Protein AF-A0A5J4PD10-F1 (afdb_monomer)

Secondary structure (DSSP, 8-state):
-HHHHHHS-HHHHHHHTT-HHHHHHHHHHHHHHHHHHTPPP-TTSPPEEEE-S---S-TTS----SHHHHHHHHHHHHHHHTT--EEEEEE--SSBS-EEEE-TTS-EEEE-PPP-GGGSS-EE-B-TTSSBPEEEEE-SSSEEEEEEEEEEETTEEEEEEE--STTS-TTTGGGGTBTT-S-HHHHHHHHHIIIIIHHHHHHHTT---SEEEESSGGGTHHHHHHHHHHHHTT--HHHHHHHHH-

Nearest PDB structures (foldseek):
  7tm7-assembly1_B  TM=7.798E-01  e=3.128E-09  Klebsiella pneumoniae subsp. pneumoniae HS11286
  5ikp-assembly1_A  TM=7.572E-01  e=6.097E-09  Homo sapiens
  8rvk-assembly1_B  TM=7.486E-01  e=9.323E-09  Escherichia coli K-12
  2asv-assembly1_B  TM=7.848E-01  e=1.931E-08  Escherichia coli
  7tm7-assembly1_A  TM=7.478E-01  e=1.342E-08  Klebsiella pneumoniae subsp. pneumoniae HS11286

InterPro domains:
  IPR011834 Alpha-glucan phosphorylase [TIGR02094] (48-245)
  IPR024517 Glycogen phosphorylase, domain of unknown function DUF3417 [PF11897] (1-61)
  IPR052182 Glycogen_Maltodextrin_Phosphorylase [PTHR42655] (1-246)

Structure (mmCIF, N/CA/C/O backbone):
data_AF-A0A5J4PD10-F1
#
_entry.id   AF-A0A5J4PD10-F1
#
loop_
_atom_site.group_PDB
_atom_site.id
_atom_site.type_symbol
_atom_site.label_atom_id
_atom_site.label_alt_id
_atom_site.label_comp_id
_atom_site.label_asym_id
_atom_site.label_entity_id
_atom_site.label_seq_id
_atom_site.pdbx_PDB_ins_code
_atom_site.Cartn_x
_atom_site.Cartn_y
_atom_site.Cartn_z
_atom_site.occupancy
_atom_site.B_iso_or_equiv
_atom_site.auth_seq_id
_atom_site.auth_comp_id
_atom_site.auth_asym_id
_atom_site.auth_atom_id
_atom_site.pdbx_PDB_model_num
ATOM 1 N N . PRO A 1 1 ? -10.510 0.809 17.953 1.00 77.19 1 PRO A N 1
ATOM 2 C CA . PRO A 1 1 ? -11.195 -0.468 18.301 1.00 77.19 1 PRO A CA 1
ATOM 3 C C . PRO A 1 1 ? -10.237 -1.595 18.714 1.00 77.19 1 PRO A C 1
ATOM 5 O O . PRO A 1 1 ? -10.406 -2.133 19.797 1.00 77.19 1 PRO A O 1
ATOM 8 N N . VAL A 1 2 ? -9.202 -1.895 17.914 1.00 85.94 2 VAL A N 1
ATOM 9 C CA . VAL A 1 2 ? -8.217 -2.963 18.208 1.00 85.94 2 VAL A CA 1
ATOM 10 C C . VAL A 1 2 ? -7.590 -2.810 19.599 1.00 85.94 2 VAL A C 1
ATOM 12 O O . VAL A 1 2 ? -7.664 -3.713 20.426 1.00 85.94 2 VAL A O 1
ATOM 15 N N . VAL A 1 3 ? -7.039 -1.629 19.896 1.00 87.31 3 VAL A N 1
ATOM 16 C CA . VAL A 1 3 ? -6.421 -1.339 21.202 1.00 87.31 3 VAL A CA 1
ATOM 17 C C . VAL A 1 3 ? -7.434 -1.395 22.349 1.00 87.31 3 VAL A C 1
ATOM 19 O O . VAL A 1 3 ? -7.080 -1.830 23.438 1.00 87.31 3 VAL A O 1
ATOM 22 N N . LEU A 1 4 ? -8.683 -0.976 22.116 1.00 88.31 4 LEU A N 1
ATOM 23 C CA . LEU A 1 4 ? -9.738 -1.048 23.129 1.00 88.31 4 LEU A CA 1
ATOM 24 C C . LEU A 1 4 ? -10.008 -2.508 23.506 1.00 88.31 4 LEU A C 1
ATOM 26 O O . LEU A 1 4 ? -9.920 -2.845 24.679 1.00 88.31 4 LEU A O 1
ATOM 30 N N . LEU A 1 5 ? -10.240 -3.375 22.515 1.00 86.75 5 LEU A N 1
ATOM 31 C CA . LEU A 1 5 ? -10.496 -4.801 22.740 1.00 86.75 5 LEU A CA 1
ATOM 32 C C . LEU A 1 5 ? -9.321 -5.497 23.434 1.00 86.75 5 LEU A C 1
ATOM 34 O O . LEU A 1 5 ? -9.535 -6.294 24.336 1.00 86.75 5 LEU A O 1
ATOM 38 N N . LYS A 1 6 ? -8.080 -5.142 23.081 1.00 87.06 6 LYS A N 1
ATOM 39 C CA . LYS A 1 6 ? -6.873 -5.668 23.742 1.00 87.06 6 LYS A CA 1
ATOM 40 C C . LYS A 1 6 ? -6.722 -5.251 25.208 1.00 87.06 6 LYS A C 1
ATOM 42 O O . LYS A 1 6 ? -5.982 -5.900 25.938 1.00 87.06 6 LYS A O 1
ATOM 47 N N . ARG A 1 7 ? -7.345 -4.144 25.621 1.00 91.19 7 ARG A N 1
ATOM 48 C CA . ARG A 1 7 ? -7.274 -3.626 26.999 1.00 91.19 7 ARG A CA 1
ATOM 49 C C . ARG A 1 7 ? -8.385 -4.162 27.897 1.00 91.19 7 ARG A C 1
ATOM 51 O O . ARG A 1 7 ? -8.263 -4.040 29.110 1.00 91.19 7 ARG A O 1
ATOM 58 N N . MET A 1 8 ? -9.456 -4.700 27.320 1.00 92.62 8 MET A N 1
ATOM 59 C CA . MET A 1 8 ? -10.578 -5.243 28.081 1.00 92.62 8 MET A CA 1
ATOM 60 C C . MET A 1 8 ? -10.205 -6.592 28.683 1.00 92.62 8 MET A C 1
ATOM 62 O O . MET A 1 8 ? -9.526 -7.397 28.041 1.00 92.62 8 MET A O 1
ATOM 66 N N . SER A 1 9 ? -10.653 -6.845 29.912 1.00 94.06 9 SER A N 1
ATOM 67 C CA . SER A 1 9 ? -10.431 -8.152 30.524 1.00 94.06 9 SER A CA 1
ATOM 68 C C . SER A 1 9 ? -11.315 -9.212 29.863 1.00 94.06 9 SER A C 1
ATOM 70 O O . SER A 1 9 ? -12.383 -8.918 29.318 1.00 94.06 9 SER A O 1
ATOM 72 N N . TYR A 1 10 ? -10.887 -10.472 29.940 1.00 92.56 10 TYR A N 1
ATOM 73 C CA . TYR A 1 10 ? -11.693 -11.598 29.471 1.00 92.56 10 TYR A CA 1
ATOM 74 C C . TYR A 1 10 ? -13.069 -11.638 30.163 1.00 92.56 10 TYR A C 1
ATOM 76 O O . TYR A 1 10 ? -14.091 -11.811 29.506 1.00 92.56 10 TYR A O 1
ATOM 84 N N . GLU A 1 11 ? -13.109 -11.367 31.469 1.00 94.94 11 GLU A N 1
ATOM 85 C CA . GLU A 1 11 ? -14.342 -11.301 32.267 1.00 94.94 11 GLU A CA 1
ATOM 86 C C . GLU A 1 11 ? -15.295 -10.198 31.782 1.00 94.94 11 GLU A C 1
ATOM 88 O O . GLU A 1 11 ? -16.511 -10.393 31.709 1.00 94.94 11 GLU A O 1
ATOM 93 N N . GLU A 1 12 ? -14.759 -9.028 31.418 1.00 92.75 12 GLU A N 1
ATOM 94 C CA . GLU A 1 12 ? -15.558 -7.943 30.851 1.00 92.75 12 GLU A CA 1
ATOM 95 C C . GLU A 1 12 ? -16.126 -8.319 29.486 1.00 92.75 12 GLU A C 1
ATOM 97 O O . GLU A 1 12 ? -17.305 -8.057 29.234 1.00 92.75 12 GLU A O 1
ATOM 102 N N . LEU A 1 13 ? -15.322 -8.951 28.626 1.00 92.25 13 LEU A N 1
ATOM 103 C CA . LEU A 1 13 ? -15.769 -9.436 27.321 1.00 92.25 13 LEU A CA 1
ATOM 104 C C . LEU A 1 13 ? -16.877 -10.485 27.471 1.00 92.25 13 LEU A C 1
ATOM 106 O O . LEU A 1 13 ? -17.913 -10.355 26.822 1.00 92.25 13 LEU A O 1
ATOM 110 N N . GLU A 1 14 ? -16.727 -11.455 28.377 1.00 93.56 14 GLU A N 1
ATOM 111 C CA . GLU A 1 14 ? -17.773 -12.447 28.662 1.00 93.56 14 GLU A CA 1
ATOM 112 C C . GLU A 1 14 ? -19.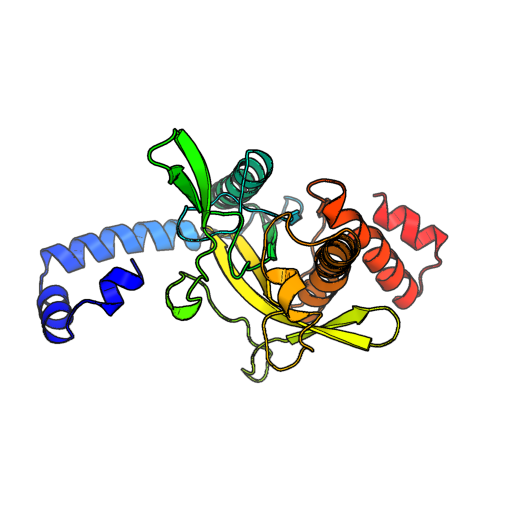058 -11.806 29.192 1.00 93.56 14 GLU A C 1
ATOM 114 O O . GLU A 1 14 ? -20.163 -12.206 28.817 1.00 93.56 14 GLU A O 1
ATOM 119 N N . ARG A 1 15 ? -18.937 -10.798 30.062 1.00 94.06 15 ARG A N 1
ATOM 120 C CA . ARG A 1 15 ? -20.099 -10.073 30.585 1.00 94.06 15 ARG A CA 1
ATOM 121 C C . ARG A 1 15 ? -20.840 -9.338 29.471 1.00 94.06 15 ARG A C 1
ATOM 123 O O . ARG A 1 15 ? -22.069 -9.357 29.448 1.00 94.06 15 ARG A O 1
ATOM 130 N N . LEU A 1 16 ? -20.121 -8.680 28.562 1.00 92.06 16 LEU A N 1
ATOM 131 C CA . LEU A 1 16 ? -20.728 -7.959 27.438 1.00 92.06 16 LEU A CA 1
ATOM 132 C C . LEU A 1 16 ? -21.320 -8.919 26.401 1.00 92.06 16 LEU A C 1
ATOM 134 O O . LEU A 1 16 ? -22.385 -8.631 25.864 1.00 92.06 16 LEU A O 1
ATOM 138 N N . ALA A 1 17 ? -20.698 -10.080 26.188 1.00 91.56 17 ALA A N 1
ATOM 139 C CA . ALA A 1 17 ? -21.192 -11.127 25.293 1.00 91.56 17 ALA A CA 1
ATOM 140 C C . ALA A 1 17 ? -22.511 -11.774 25.759 1.00 91.56 17 ALA A C 1
ATOM 142 O O . ALA A 1 17 ? -23.141 -12.480 24.981 1.00 91.56 17 ALA A O 1
ATOM 143 N N . LYS A 1 18 ? -22.940 -11.539 27.007 1.00 94.62 18 LYS A N 1
ATOM 144 C CA . LYS A 1 18 ? -24.229 -12.000 27.560 1.00 94.62 18 LYS A CA 1
ATOM 145 C C . LYS A 1 18 ? -25.311 -10.916 27.569 1.00 94.62 18 LYS A C 1
ATOM 147 O O . LYS A 1 18 ? -26.450 -11.192 27.933 1.00 94.62 18 LYS A O 1
ATOM 152 N N . ARG A 1 19 ? -24.969 -9.673 27.222 1.00 96.12 19 ARG A N 1
ATOM 153 C CA . ARG A 1 19 ? -25.911 -8.552 27.229 1.00 96.12 19 ARG A CA 1
ATOM 154 C C . ARG A 1 19 ? -26.682 -8.488 25.919 1.00 96.12 19 ARG A C 1
ATOM 156 O O . ARG A 1 19 ? -26.130 -8.083 24.899 1.00 96.12 19 ARG A O 1
ATOM 163 N N . GLU A 1 20 ? -27.969 -8.818 25.971 1.00 95.12 20 GLU A N 1
ATOM 164 C CA . GLU A 1 20 ? -28.859 -8.810 24.802 1.00 95.12 20 GLU A CA 1
ATOM 165 C C . GLU A 1 20 ? -28.860 -7.463 24.066 1.00 95.12 20 GLU A C 1
ATOM 167 O O . GLU A 1 20 ? -28.782 -7.436 22.842 1.00 95.12 20 GLU A O 1
ATOM 172 N N . ASP A 1 21 ? -28.842 -6.342 24.794 1.00 95.81 21 ASP A N 1
ATOM 173 C CA . ASP A 1 21 ? -28.845 -5.000 24.203 1.00 95.81 21 ASP A CA 1
ATOM 174 C C . ASP A 1 21 ? -27.577 -4.690 23.387 1.00 95.81 21 ASP A C 1
ATOM 176 O O . ASP A 1 21 ? -27.624 -3.950 22.402 1.00 95.81 21 ASP A O 1
ATOM 180 N N . ILE A 1 22 ? -26.436 -5.260 23.785 1.00 93.38 22 ILE A N 1
ATOM 181 C CA . ILE A 1 22 ? -25.165 -5.117 23.068 1.00 93.38 22 ILE A CA 1
ATOM 182 C C . ILE A 1 22 ? -25.141 -6.037 21.857 1.00 93.38 22 ILE A C 1
ATOM 184 O O . ILE A 1 22 ? -24.777 -5.591 20.770 1.00 93.38 22 ILE A O 1
ATOM 188 N N . ILE A 1 23 ? -25.543 -7.297 22.034 1.00 94.06 23 ILE A N 1
ATOM 189 C CA . ILE A 1 23 ? -25.594 -8.287 20.952 1.00 94.06 23 ILE A CA 1
ATOM 190 C C . ILE A 1 23 ? -26.533 -7.804 19.846 1.00 94.06 23 ILE A C 1
ATOM 192 O O . ILE A 1 23 ? -26.180 -7.875 18.673 1.00 94.06 23 ILE A O 1
ATOM 196 N N . GLN A 1 24 ? -27.691 -7.249 20.205 1.00 96.00 24 GLN A N 1
ATOM 197 C CA . GLN A 1 24 ? -28.629 -6.698 19.234 1.00 96.00 24 GLN A CA 1
ATOM 198 C C . GLN A 1 24 ? -27.996 -5.560 18.423 1.00 96.00 24 GLN A C 1
ATOM 200 O O . GLN A 1 24 ? -28.005 -5.610 17.196 1.00 96.00 24 GLN A O 1
ATOM 205 N N . LYS A 1 25 ? -27.378 -4.572 19.085 1.00 95.25 25 LYS A N 1
ATOM 206 C CA . LYS A 1 25 ? -26.688 -3.466 18.395 1.00 95.25 25 LYS A CA 1
ATOM 207 C C . LYS A 1 25 ? -25.542 -3.956 17.515 1.00 95.25 25 LYS A C 1
ATOM 209 O O . LYS A 1 25 ? -25.350 -3.435 16.420 1.00 95.25 25 LYS A O 1
ATOM 214 N N . LEU A 1 26 ? -24.781 -4.944 17.986 1.00 93.56 26 LEU A N 1
ATOM 215 C CA . LEU A 1 26 ? -23.711 -5.561 17.211 1.00 93.56 26 LEU A CA 1
ATOM 216 C C . LEU A 1 26 ? -24.274 -6.201 15.941 1.00 93.56 26 LEU A C 1
ATOM 218 O O . LEU A 1 26 ? -23.784 -5.903 14.857 1.00 93.56 26 LEU A O 1
ATOM 222 N N . ASN A 1 27 ? -25.326 -7.010 16.066 1.00 95.44 27 ASN A N 1
ATOM 223 C CA . ASN A 1 27 ? -25.965 -7.681 14.937 1.00 95.44 27 ASN A CA 1
ATOM 224 C C . ASN A 1 27 ? -26.558 -6.683 13.936 1.00 95.44 27 ASN A C 1
ATOM 226 O O . ASN A 1 27 ? -26.411 -6.878 12.735 1.00 95.44 27 ASN A O 1
ATOM 230 N N . GLU A 1 28 ? -27.177 -5.593 14.397 1.00 96.31 28 GLU A N 1
ATOM 231 C CA . GLU A 1 28 ? -27.703 -4.537 13.519 1.00 96.31 28 GLU A CA 1
ATOM 232 C C . GLU A 1 28 ? -26.595 -3.862 12.696 1.00 96.31 28 GLU A C 1
ATOM 234 O O . GLU A 1 28 ? -26.761 -3.624 11.498 1.00 96.31 28 GLU A O 1
ATOM 239 N N . VAL A 1 29 ? -25.453 -3.560 13.323 1.00 95.50 29 VAL A N 1
ATOM 240 C CA . VAL A 1 29 ? -24.288 -2.974 12.639 1.00 95.50 29 VAL A CA 1
ATOM 241 C C . VAL A 1 29 ? -23.657 -3.985 11.684 1.00 95.50 29 VAL A C 1
ATOM 243 O O . VAL A 1 29 ? -23.340 -3.633 10.549 1.00 95.50 29 VAL A O 1
ATOM 246 N N . TYR A 1 30 ? -23.500 -5.232 12.125 1.00 95.06 30 TYR A N 1
ATOM 247 C CA . TYR A 1 30 ? -22.867 -6.291 11.346 1.00 95.06 30 TYR A CA 1
ATOM 248 C C . TYR A 1 30 ? -23.709 -6.684 10.131 1.00 95.06 30 TYR A C 1
ATOM 250 O O . TYR A 1 30 ? -23.169 -6.820 9.046 1.00 95.06 30 TYR A O 1
ATOM 258 N N . THR A 1 31 ? -25.037 -6.735 10.268 1.00 96.88 31 THR A N 1
ATOM 259 C CA . THR A 1 31 ? -25.949 -6.998 9.141 1.00 96.88 31 THR A CA 1
ATOM 260 C C . THR A 1 31 ? -25.802 -5.927 8.060 1.00 96.88 31 THR A C 1
ATOM 262 O O . THR A 1 31 ? -25.610 -6.257 6.896 1.00 96.88 31 THR A O 1
ATOM 265 N N . LYS A 1 32 ? -25.797 -4.638 8.436 1.00 95.44 32 LYS A N 1
ATOM 266 C CA . LYS A 1 32 ? -25.573 -3.537 7.479 1.00 95.44 32 LYS A CA 1
ATOM 267 C C . LYS A 1 32 ? -24.193 -3.611 6.828 1.00 95.44 32 LYS A C 1
ATOM 269 O O . LYS A 1 32 ? -24.046 -3.291 5.651 1.00 95.44 32 LYS A O 1
ATOM 274 N N . PHE A 1 33 ? -23.179 -3.999 7.600 1.00 94.06 33 PHE A N 1
ATOM 275 C CA . PHE A 1 33 ? -21.827 -4.189 7.093 1.00 94.06 33 PHE A CA 1
ATOM 276 C C . PHE A 1 33 ? -21.760 -5.349 6.093 1.00 94.06 33 PHE A C 1
ATOM 278 O O . PHE A 1 33 ? -21.204 -5.169 5.017 1.00 94.06 33 PHE A O 1
ATOM 285 N N . ASP A 1 34 ? -22.370 -6.494 6.388 1.00 94.69 34 ASP A N 1
ATOM 286 C CA . ASP A 1 34 ? -22.404 -7.655 5.495 1.00 94.69 34 ASP A CA 1
ATOM 287 C C . ASP A 1 34 ? -23.208 -7.374 4.220 1.00 94.69 34 ASP A C 1
ATOM 289 O O . ASP A 1 34 ? -22.770 -7.703 3.115 1.00 94.69 34 ASP A O 1
ATOM 293 N N . GLU A 1 35 ? -24.358 -6.705 4.339 1.00 94.50 35 GLU A N 1
ATOM 294 C CA . GLU A 1 35 ? -25.144 -6.230 3.194 1.00 94.50 35 GLU A CA 1
ATOM 295 C C . GLU A 1 35 ? -24.311 -5.309 2.298 1.00 94.50 35 GLU A C 1
ATOM 297 O O . GLU A 1 35 ? -24.307 -5.462 1.078 1.00 94.50 35 GLU A O 1
ATOM 302 N N . TYR A 1 36 ? -23.540 -4.398 2.895 1.00 93.44 36 TYR A N 1
ATOM 303 C CA . TYR A 1 36 ? -22.596 -3.570 2.160 1.00 93.44 36 TYR A CA 1
ATOM 304 C C . TYR A 1 36 ? -21.485 -4.418 1.518 1.00 93.44 36 TYR A C 1
ATOM 306 O O . TYR A 1 36 ? -21.268 -4.337 0.311 1.00 93.44 36 TYR A O 1
ATOM 314 N N . MET A 1 37 ? -20.787 -5.261 2.270 1.00 93.69 37 MET A N 1
ATOM 315 C CA . MET A 1 37 ? -19.608 -5.994 1.793 1.00 93.69 37 MET A CA 1
ATOM 316 C C . MET A 1 37 ? -19.924 -7.087 0.763 1.00 93.69 37 MET A C 1
ATOM 318 O O . MET A 1 37 ? -19.061 -7.429 -0.041 1.00 93.69 37 MET A O 1
ATOM 322 N N . SER A 1 38 ? -21.142 -7.631 0.768 1.00 92.38 38 SER A N 1
ATOM 323 C CA . SER A 1 38 ? -21.553 -8.738 -0.109 1.00 92.38 38 SER A CA 1
ATOM 324 C C . SER A 1 38 ? -21.863 -8.324 -1.552 1.00 92.38 38 SER A C 1
ATOM 326 O O . SER A 1 38 ? -21.979 -9.185 -2.432 1.00 92.38 38 SER A O 1
ATOM 328 N N . VAL A 1 39 ? -21.973 -7.022 -1.827 1.00 90.94 39 VAL A N 1
ATOM 329 C CA . VAL A 1 39 ? -22.182 -6.514 -3.187 1.00 90.94 39 VAL A CA 1
ATOM 330 C C . VAL A 1 39 ? -20.926 -6.765 -4.024 1.00 90.94 39 VAL A C 1
ATOM 332 O O . VAL A 1 39 ? -19.833 -6.327 -3.677 1.00 90.94 39 VAL A O 1
ATOM 335 N N . LYS A 1 40 ? -21.081 -7.483 -5.143 1.00 87.75 40 LYS A N 1
ATOM 336 C CA . LYS A 1 40 ? -19.977 -7.781 -6.067 1.00 87.75 40 LYS A CA 1
ATOM 337 C C . LYS A 1 40 ? -19.662 -6.578 -6.957 1.00 87.75 40 LYS A C 1
ATOM 339 O O . LYS A 1 40 ? -20.626 -5.982 -7.442 1.00 87.75 40 LYS A O 1
ATOM 344 N N . PRO A 1 41 ? -18.382 -6.289 -7.259 1.00 87.38 41 PRO A N 1
ATOM 345 C CA . PRO A 1 41 ? -17.995 -5.191 -8.143 1.00 87.38 41 PRO A CA 1
ATOM 346 C C . PRO A 1 41 ? -18.683 -5.229 -9.510 1.00 87.38 41 PRO A C 1
ATOM 348 O O . PRO A 1 41 ? -18.959 -6.303 -10.055 1.00 87.38 41 PRO A O 1
ATOM 351 N N . ASP A 1 42 ? -18.931 -4.051 -10.083 1.00 85.94 42 ASP A N 1
ATOM 352 C CA . ASP A 1 42 ? -19.465 -3.938 -11.443 1.00 85.94 42 ASP A CA 1
ATOM 353 C C . ASP A 1 42 ? -18.400 -4.330 -12.477 1.00 85.94 42 ASP A C 1
ATOM 355 O O . ASP A 1 42 ? -17.535 -3.534 -12.837 1.00 85.94 42 ASP A O 1
ATOM 359 N N . VAL A 1 43 ? -18.501 -5.558 -12.992 1.00 86.88 43 VAL A N 1
ATOM 360 C CA . VAL A 1 43 ? -17.580 -6.133 -13.991 1.00 86.88 43 VAL A CA 1
ATOM 361 C C . VAL A 1 43 ? -17.553 -5.387 -15.330 1.00 86.88 43 VAL A C 1
ATOM 363 O O . VAL A 1 43 ? -16.713 -5.686 -16.173 1.00 86.88 43 VAL A O 1
ATOM 366 N N . LYS A 1 44 ? -18.483 -4.452 -15.572 1.00 89.12 44 LYS A N 1
ATOM 367 C CA . LYS A 1 44 ? -18.475 -3.613 -16.781 1.00 89.12 44 LYS A CA 1
ATOM 368 C C . LYS A 1 44 ? -17.548 -2.408 -16.652 1.00 89.12 44 LYS A C 1
ATOM 370 O O . LYS A 1 44 ? -17.220 -1.795 -17.667 1.00 89.12 44 LYS A O 1
ATOM 375 N N . ARG A 1 45 ? -17.176 -2.028 -15.427 1.00 92.00 45 ARG A N 1
ATOM 376 C CA . ARG A 1 45 ? -16.237 -0.936 -15.166 1.00 92.00 45 ARG A CA 1
ATOM 377 C C . ARG A 1 45 ? -14.815 -1.477 -15.201 1.00 92.00 45 ARG A C 1
ATOM 379 O O . ARG A 1 45 ? -14.565 -2.594 -14.761 1.00 92.00 45 ARG A O 1
ATOM 386 N N . ALA A 1 46 ? -13.894 -0.661 -15.701 1.00 93.50 46 ALA A N 1
ATOM 387 C CA . ALA A 1 46 ? -12.478 -0.991 -15.669 1.00 93.50 46 ALA A CA 1
ATOM 388 C C . ALA A 1 46 ? -12.001 -1.143 -14.218 1.00 93.50 46 ALA A C 1
ATOM 390 O O . ALA A 1 46 ? -12.317 -0.318 -13.354 1.00 93.50 46 ALA A O 1
ATOM 391 N N . SER A 1 47 ? -11.231 -2.194 -13.972 1.00 96.25 47 SER A N 1
ATOM 392 C CA . SER A 1 47 ? -10.575 -2.447 -12.698 1.00 96.25 47 SER A CA 1
ATOM 393 C C . SER A 1 47 ? -9.283 -1.628 -12.581 1.00 96.25 47 SER A C 1
ATOM 395 O O . SER A 1 47 ? -8.576 -1.410 -13.569 1.00 96.25 47 SER A O 1
ATOM 397 N N . VAL A 1 48 ? -8.957 -1.153 -11.376 1.00 97.31 48 VAL A N 1
ATOM 398 C CA . VAL A 1 48 ? -7.867 -0.185 -11.154 1.00 97.31 48 VAL A CA 1
ATOM 399 C C . VAL A 1 48 ? -6.896 -0.661 -10.074 1.00 97.31 48 VAL A C 1
ATOM 401 O O . VAL A 1 48 ? -7.306 -1.061 -8.987 1.00 97.31 48 VAL A O 1
ATOM 404 N N . ALA A 1 49 ? -5.594 -0.564 -10.337 1.00 98.06 49 ALA A N 1
ATOM 405 C CA . ALA A 1 49 ? -4.563 -0.560 -9.304 1.00 98.06 49 ALA A CA 1
ATOM 406 C C . ALA A 1 49 ? -4.091 0.882 -9.086 1.00 98.06 49 ALA A C 1
ATOM 408 O O . ALA A 1 49 ? -3.500 1.484 -9.982 1.00 98.06 49 ALA A O 1
ATOM 409 N N . TYR A 1 50 ? -4.376 1.446 -7.915 1.00 98.19 50 TYR A N 1
ATOM 410 C CA . TYR A 1 50 ? -4.004 2.810 -7.545 1.00 98.19 50 TYR A CA 1
ATOM 411 C C . TYR A 1 50 ? -2.713 2.782 -6.732 1.00 98.19 50 TYR A C 1
ATOM 413 O O . TYR A 1 50 ? -2.675 2.168 -5.670 1.00 98.19 50 TYR A O 1
ATOM 421 N N . PHE A 1 51 ? -1.656 3.432 -7.212 1.00 98.44 51 PHE A N 1
ATOM 422 C CA . PHE A 1 51 ? -0.362 3.471 -6.533 1.00 98.44 51 PHE A CA 1
ATOM 423 C C . PHE A 1 51 ? -0.104 4.860 -5.978 1.00 98.44 51 PHE A C 1
ATOM 425 O O . PHE A 1 51 ? -0.170 5.844 -6.710 1.00 98.44 51 PHE A O 1
ATOM 432 N N . SER A 1 52 ? 0.233 4.936 -4.694 1.00 97.75 52 SER A N 1
ATOM 433 C CA . SER A 1 52 ? 0.518 6.195 -4.012 1.00 97.75 52 SER A CA 1
ATOM 434 C C . SER A 1 52 ? 1.528 5.989 -2.894 1.00 97.75 52 SER A C 1
ATOM 436 O O . SER A 1 52 ? 1.543 4.955 -2.228 1.00 97.75 52 SER A O 1
ATOM 438 N N . MET A 1 53 ? 2.337 7.020 -2.658 1.00 96.19 53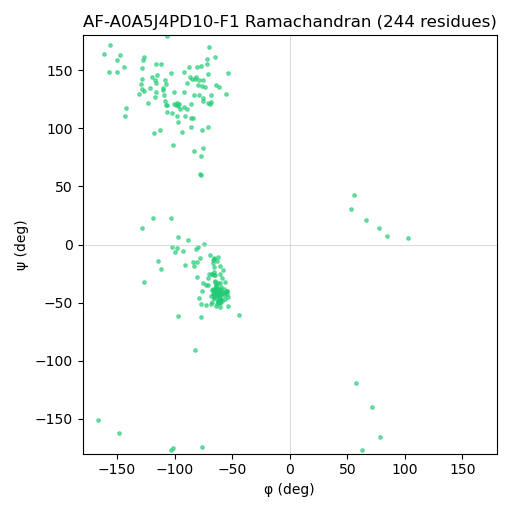 MET A N 1
ATOM 439 C CA . MET A 1 53 ? 3.196 7.109 -1.477 1.00 96.19 53 MET A CA 1
ATOM 440 C C . MET A 1 53 ? 2.377 7.268 -0.189 1.00 96.19 53 MET A C 1
ATOM 442 O O . MET A 1 53 ? 2.844 6.895 0.878 1.00 96.19 53 MET A O 1
ATOM 446 N N . GLU A 1 54 ? 1.159 7.811 -0.270 1.00 96.00 54 GLU A N 1
ATOM 447 C CA . GLU A 1 54 ? 0.348 8.120 0.907 1.00 96.00 54 GLU A CA 1
ATOM 448 C C . GLU A 1 54 ? -1.159 7.906 0.724 1.00 96.00 54 GLU A C 1
ATOM 450 O O . GLU A 1 54 ? -1.686 8.037 -0.382 1.00 96.00 54 GLU A O 1
ATOM 455 N N . TYR A 1 55 ? -1.843 7.620 1.842 1.00 97.56 55 TYR A N 1
ATOM 456 C CA . TYR A 1 55 ? -3.290 7.394 1.937 1.00 97.56 55 TYR A CA 1
ATOM 457 C C . TYR A 1 55 ? -3.888 7.957 3.241 1.00 97.56 55 TYR A C 1
ATOM 459 O O . TYR A 1 55 ? -3.693 7.436 4.339 1.00 97.56 55 TYR A O 1
ATOM 467 N N . GLY A 1 56 ? -4.684 9.015 3.127 1.00 96.06 56 GLY A N 1
ATOM 468 C CA . GLY A 1 56 ? -5.369 9.690 4.227 1.00 96.06 56 GLY A CA 1
ATOM 469 C C . GLY A 1 56 ? -6.671 8.992 4.607 1.00 96.06 56 GLY A C 1
ATOM 470 O O . GLY A 1 56 ? -7.759 9.407 4.210 1.00 96.06 56 GLY A O 1
ATOM 471 N N . LEU A 1 57 ? -6.568 7.911 5.382 1.00 94.38 57 LEU A N 1
ATOM 472 C CA . LEU A 1 57 ? -7.727 7.116 5.808 1.00 94.38 57 LEU A CA 1
ATOM 473 C C . LEU A 1 57 ? -8.215 7.508 7.204 1.00 94.38 57 LEU A C 1
ATOM 475 O O . LEU A 1 57 ? -9.355 7.930 7.391 1.00 94.38 57 LEU A O 1
ATOM 479 N N . ASN A 1 58 ? -7.342 7.335 8.191 1.00 90.88 58 ASN A N 1
ATOM 480 C CA . ASN A 1 58 ? -7.584 7.615 9.597 1.00 90.88 58 ASN A CA 1
ATOM 481 C C . ASN A 1 58 ? -6.232 7.849 10.282 1.00 90.88 58 ASN A C 1
ATOM 483 O O . ASN A 1 58 ? -5.244 7.219 9.910 1.00 90.88 58 ASN A O 1
ATOM 487 N N . SER A 1 59 ? -6.194 8.693 11.312 1.00 85.94 59 SER A N 1
ATOM 488 C CA . SER A 1 59 ? -4.968 9.039 12.044 1.00 85.94 59 SER A CA 1
ATOM 489 C C . SER A 1 59 ? -4.264 7.856 12.721 1.00 85.94 59 SER A C 1
ATOM 491 O O . SER A 1 59 ? -3.084 7.962 13.048 1.00 85.94 59 SER A O 1
ATOM 493 N N . ILE A 1 60 ? -4.952 6.726 12.924 1.00 88.56 60 ILE A N 1
ATOM 494 C CA . ILE A 1 60 ? -4.350 5.493 13.457 1.00 88.56 60 ILE A CA 1
ATOM 495 C C . ILE A 1 60 ? -3.292 4.925 12.502 1.00 88.56 60 ILE A C 1
ATOM 497 O O . ILE A 1 60 ? -2.315 4.347 12.967 1.00 88.56 60 ILE A O 1
ATOM 501 N N . LEU A 1 61 ? -3.480 5.078 11.188 1.00 92.12 61 LEU A N 1
ATOM 502 C CA . LEU A 1 61 ? -2.510 4.662 10.180 1.00 92.12 61 LEU A CA 1
ATOM 503 C C . LEU A 1 61 ? -1.676 5.878 9.779 1.00 92.12 61 LEU A C 1
ATOM 505 O O . LEU A 1 61 ? -2.146 6.741 9.035 1.00 92.12 61 LEU A O 1
ATOM 509 N N . LYS A 1 62 ? -0.424 5.944 10.245 1.00 93.81 62 LYS A N 1
ATOM 510 C CA . LYS A 1 62 ? 0.498 7.045 9.912 1.00 93.81 62 LYS A CA 1
ATOM 511 C C . LYS A 1 62 ? 1.072 6.893 8.496 1.00 93.81 62 LYS A C 1
ATOM 513 O O . LYS A 1 62 ? 2.279 6.764 8.321 1.00 93.81 62 LYS A O 1
ATOM 518 N N . ILE A 1 63 ? 0.204 6.870 7.489 1.00 94.50 63 ILE A N 1
ATOM 519 C CA . ILE A 1 63 ? 0.563 6.660 6.079 1.00 94.50 63 ILE A CA 1
ATOM 520 C C . ILE A 1 63 ? 0.198 7.852 5.186 1.00 94.50 63 ILE A C 1
ATOM 522 O O . ILE A 1 63 ? 0.034 7.688 3.984 1.00 94.50 63 ILE A O 1
ATOM 526 N N . TYR A 1 64 ? 0.053 9.050 5.756 1.00 93.81 64 TYR A N 1
ATOM 527 C CA . TYR A 1 64 ? -0.169 10.287 5.005 1.00 93.81 64 TYR A CA 1
ATOM 528 C C . TYR A 1 64 ? 0.407 11.508 5.722 1.00 93.81 64 TYR A C 1
ATOM 530 O O . TYR A 1 64 ? 0.621 11.474 6.937 1.00 93.81 64 TYR A O 1
ATOM 538 N N . SER A 1 65 ? 0.652 12.580 4.968 1.00 90.31 65 SER A N 1
ATOM 539 C CA . SER A 1 65 ? 1.106 13.875 5.486 1.00 90.31 65 SER A CA 1
ATOM 540 C C . SER A 1 65 ? 0.224 15.043 5.043 1.00 90.31 65 SER A C 1
ATOM 542 O O . SER A 1 65 ? 0.071 15.998 5.804 1.00 90.31 65 SER A O 1
ATOM 544 N N . GLY A 1 66 ? -0.366 14.984 3.844 1.00 89.25 66 GLY A N 1
ATOM 545 C CA . GLY A 1 66 ? -1.036 16.141 3.247 1.00 89.25 66 GLY A CA 1
ATOM 546 C C . GLY A 1 66 ? -2.234 15.816 2.359 1.00 89.25 66 GLY A C 1
ATOM 547 O O . GLY A 1 66 ? -2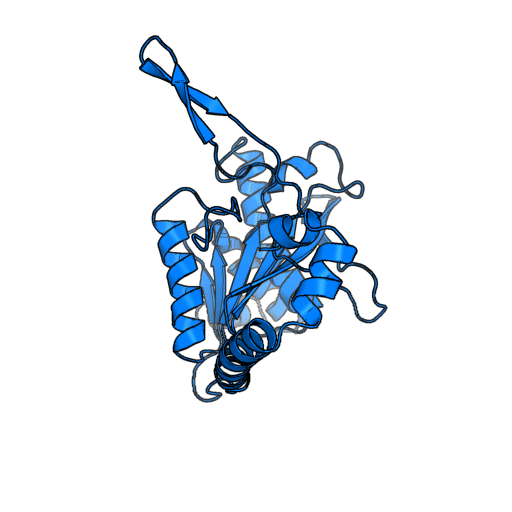.831 14.742 2.430 1.00 89.25 66 GLY A O 1
ATOM 548 N N . GLY A 1 67 ? -2.607 16.797 1.530 1.00 89.75 67 GLY A N 1
ATOM 549 C CA . GLY A 1 67 ? -3.814 16.747 0.699 1.00 89.75 67 GLY A CA 1
ATOM 550 C C . GLY A 1 67 ? -3.794 15.659 -0.376 1.00 89.75 67 GLY A C 1
ATOM 551 O O . GLY A 1 67 ? -4.842 15.091 -0.665 1.00 89.75 67 GLY A O 1
ATOM 552 N N . LEU A 1 68 ? -2.620 15.320 -0.920 1.00 88.81 68 LEU A N 1
ATOM 553 C CA . LEU A 1 68 ? -2.476 14.243 -1.904 1.00 88.81 68 LEU A CA 1
ATOM 554 C C . LEU A 1 68 ? -2.830 12.882 -1.281 1.00 88.81 68 LEU A C 1
ATOM 556 O O . LEU A 1 68 ? -3.595 12.112 -1.861 1.00 88.81 68 LEU A O 1
ATOM 560 N N . GLY A 1 69 ? -2.358 12.624 -0.061 1.00 91.56 69 GLY A N 1
ATOM 561 C CA . GLY A 1 69 ? -2.757 11.459 0.720 1.00 91.56 69 GLY A CA 1
ATOM 562 C C . GLY A 1 69 ? -4.254 11.442 1.012 1.00 91.56 69 GLY A C 1
ATOM 563 O O . GLY A 1 69 ? -4.891 10.413 0.799 1.00 91.56 69 GLY A O 1
ATOM 564 N N . VAL A 1 70 ? -4.837 12.561 1.457 1.00 95.50 70 VAL A N 1
ATOM 565 C CA . VAL A 1 70 ? -6.293 12.660 1.699 1.00 95.50 70 VAL A CA 1
ATOM 566 C C . VAL A 1 70 ? -7.083 12.309 0.439 1.00 95.50 70 VAL A C 1
ATOM 568 O O . VAL A 1 70 ? -7.966 11.460 0.508 1.00 95.50 70 VAL A O 1
ATOM 571 N N . LEU A 1 71 ? -6.699 12.858 -0.716 1.00 95.38 71 LEU A N 1
ATOM 572 C CA . LEU A 1 71 ? -7.334 12.554 -1.997 1.00 95.38 71 LEU A CA 1
ATOM 573 C C . LEU A 1 71 ? -7.239 11.063 -2.351 1.00 95.38 71 LEU A C 1
ATOM 575 O O . LEU A 1 71 ? -8.249 10.453 -2.694 1.00 95.38 71 LEU A O 1
ATOM 579 N N . ALA A 1 72 ? -6.057 10.453 -2.218 1.00 96.75 72 ALA A N 1
ATOM 580 C CA . ALA A 1 72 ? -5.890 9.018 -2.445 1.00 96.75 72 ALA A CA 1
ATOM 581 C C . ALA A 1 72 ? -6.776 8.192 -1.493 1.00 96.75 72 ALA A C 1
ATOM 583 O O . ALA A 1 72 ? -7.437 7.246 -1.911 1.00 96.75 72 ALA A O 1
ATOM 584 N N . GLY A 1 73 ? -6.844 8.571 -0.215 1.00 96.94 73 GLY A N 1
ATOM 585 C CA . GLY A 1 73 ? -7.720 7.929 0.765 1.00 96.94 73 GLY A CA 1
ATOM 586 C C . GLY A 1 73 ? -9.205 8.052 0.414 1.00 96.94 73 GLY A C 1
ATOM 587 O O . GLY A 1 73 ? -9.951 7.086 0.570 1.00 96.94 73 GLY A O 1
ATOM 588 N N . ASP A 1 74 ? -9.631 9.208 -0.086 1.00 96.69 74 ASP A N 1
ATOM 589 C CA . ASP A 1 74 ? -11.015 9.448 -0.489 1.00 96.69 74 ASP A CA 1
ATOM 590 C C . ASP A 1 74 ? -11.374 8.708 -1.781 1.00 96.69 74 ASP A C 1
ATOM 592 O O . ASP A 1 74 ? -12.465 8.149 -1.854 1.00 96.69 74 ASP A O 1
ATOM 596 N N . TYR A 1 75 ? -10.448 8.564 -2.739 1.00 96.38 75 TYR A N 1
ATOM 597 C CA . TYR A 1 75 ? -10.657 7.682 -3.893 1.00 96.38 75 TYR A CA 1
ATOM 598 C C . TYR A 1 75 ? -10.900 6.232 -3.480 1.00 96.38 75 TYR A C 1
ATOM 600 O O . TYR A 1 75 ? -11.768 5.578 -4.050 1.00 96.38 75 TYR A O 1
ATOM 608 N N . LEU A 1 76 ? -10.171 5.723 -2.484 1.00 97.69 76 LEU A N 1
ATOM 609 C CA . LEU A 1 76 ? -10.375 4.364 -1.975 1.00 97.69 76 LEU A CA 1
ATOM 610 C C . LEU A 1 76 ? -11.754 4.212 -1.311 1.00 97.69 76 LEU A C 1
ATOM 612 O O . LEU A 1 76 ? -12.436 3.215 -1.545 1.00 97.69 76 LEU A O 1
ATOM 616 N N . LYS A 1 77 ? -12.184 5.195 -0.511 1.00 96.69 77 LYS A N 1
ATOM 617 C CA . LYS A 1 77 ? -13.515 5.188 0.124 1.00 96.69 77 LYS A CA 1
ATOM 618 C C . LYS A 1 77 ? -14.631 5.283 -0.916 1.00 96.69 77 LYS A C 1
ATOM 620 O O . LYS A 1 77 ? -15.559 4.484 -0.882 1.00 96.69 77 LYS A O 1
ATOM 625 N N . GLU A 1 78 ? -14.507 6.194 -1.875 1.00 96.19 78 GLU A N 1
ATOM 626 C CA . GLU A 1 78 ? -15.500 6.369 -2.934 1.00 96.19 78 GLU A CA 1
ATOM 627 C C . GLU A 1 78 ? -15.559 5.145 -3.851 1.00 96.19 78 GLU A C 1
ATOM 629 O O . GLU A 1 78 ? -16.641 4.658 -4.154 1.00 96.19 78 GLU A O 1
ATOM 634 N N . ALA A 1 79 ? -14.415 4.575 -4.244 1.00 95.31 79 ALA A N 1
ATOM 635 C CA . ALA A 1 79 ? -14.384 3.331 -5.014 1.00 95.31 79 ALA A CA 1
ATOM 636 C C . ALA A 1 79 ? -15.062 2.183 -4.257 1.00 95.31 79 ALA A C 1
ATOM 638 O O . ALA A 1 79 ? -15.764 1.374 -4.869 1.00 95.31 79 ALA A O 1
ATOM 639 N N . SER A 1 80 ? -14.899 2.148 -2.931 1.00 95.38 80 SER A N 1
ATOM 640 C CA . SER A 1 80 ? -15.612 1.213 -2.071 1.00 95.38 80 SER A CA 1
ATOM 641 C C . SER A 1 80 ? -17.119 1.416 -2.166 1.00 95.38 80 SER A C 1
ATOM 643 O O . SER A 1 80 ? -17.825 0.463 -2.488 1.00 95.38 80 SER A O 1
ATOM 645 N N . ASP A 1 81 ? -17.616 2.632 -1.946 1.00 94.50 81 ASP A N 1
ATOM 646 C CA . ASP A 1 81 ? -19.051 2.942 -1.926 1.00 94.50 81 ASP A CA 1
ATOM 647 C C . ASP A 1 81 ? -19.706 2.754 -3.300 1.00 94.50 81 ASP A C 1
ATOM 649 O O . ASP A 1 81 ? -20.748 2.099 -3.410 1.00 94.50 81 ASP A O 1
ATOM 653 N N . SER A 1 82 ? -19.025 3.203 -4.354 1.00 92.50 82 SER A N 1
ATOM 654 C CA . SER A 1 82 ? -19.399 3.037 -5.761 1.00 92.50 82 SER A CA 1
ATOM 655 C C . SER A 1 82 ? -19.171 1.624 -6.314 1.00 92.50 82 SER A C 1
ATOM 657 O O . SER A 1 82 ? -19.463 1.384 -7.490 1.00 92.50 82 SER A O 1
ATOM 659 N N . ASN A 1 83 ? -18.680 0.684 -5.494 1.00 91.06 83 ASN A N 1
ATOM 660 C CA . ASN A 1 83 ? -18.521 -0.730 -5.842 1.00 91.06 83 ASN A CA 1
ATOM 661 C C . ASN A 1 83 ? -17.661 -0.952 -7.110 1.00 91.06 83 ASN A C 1
ATOM 663 O O . ASN A 1 83 ? -17.989 -1.744 -8.001 1.00 91.06 83 ASN A O 1
ATOM 667 N N . VAL A 1 84 ? -16.565 -0.196 -7.199 1.00 93.44 84 VAL A N 1
ATOM 668 C CA . VAL A 1 84 ? -15.557 -0.288 -8.262 1.00 93.44 84 VAL A CA 1
ATOM 669 C C . VAL A 1 84 ? -14.490 -1.297 -7.853 1.00 93.44 84 VAL A C 1
ATOM 671 O O . VAL A 1 84 ? -14.053 -1.312 -6.704 1.00 93.44 84 VAL A O 1
ATOM 674 N N . ASP A 1 85 ? -14.036 -2.124 -8.796 1.00 95.50 85 ASP A N 1
ATOM 675 C CA . ASP A 1 85 ? -12.931 -3.049 -8.548 1.00 95.50 85 ASP A CA 1
ATOM 676 C C . ASP A 1 85 ? -11.581 -2.310 -8.523 1.00 95.50 85 ASP A C 1
ATOM 678 O O . ASP A 1 85 ? -10.855 -2.252 -9.518 1.00 95.50 85 ASP A O 1
ATOM 682 N N . LEU A 1 86 ? -11.248 -1.731 -7.372 1.00 97.00 86 LEU A N 1
ATOM 683 C CA . LEU A 1 86 ? -9.995 -1.022 -7.133 1.00 97.00 86 LEU A CA 1
ATOM 684 C C . LEU A 1 86 ? -9.156 -1.753 -6.078 1.00 97.00 86 LEU A C 1
ATOM 686 O O . LEU A 1 86 ? -9.687 -2.328 -5.132 1.00 97.00 86 LEU A O 1
ATOM 690 N N . CYS A 1 87 ? -7.832 -1.714 -6.212 1.00 98.19 87 CYS A N 1
ATOM 691 C CA . CYS A 1 87 ? -6.913 -1.997 -5.111 1.00 98.19 87 CYS A CA 1
ATOM 692 C C . CYS A 1 87 ? -5.885 -0.874 -4.966 1.00 98.19 87 CYS A C 1
ATOM 694 O O . CYS A 1 87 ? -5.411 -0.330 -5.964 1.00 98.19 87 CYS A O 1
ATOM 696 N N . GLY A 1 88 ? -5.532 -0.541 -3.728 1.00 98.44 88 GLY A N 1
ATOM 697 C CA . GLY A 1 88 ? -4.468 0.411 -3.425 1.00 98.44 88 GLY A CA 1
ATOM 698 C C . GLY A 1 88 ? -3.120 -0.287 -3.245 1.00 98.44 88 GLY A C 1
ATOM 699 O O . GLY A 1 88 ? -3.065 -1.408 -2.740 1.00 98.44 88 GLY A O 1
ATOM 700 N N . VAL A 1 89 ? -2.037 0.394 -3.610 1.00 98.75 89 VAL A N 1
ATOM 701 C CA . VAL A 1 89 ? -0.648 -0.014 -3.360 1.00 98.75 89 VAL A CA 1
ATOM 702 C C . VAL A 1 89 ? 0.121 1.164 -2.760 1.00 98.75 89 VAL A C 1
ATOM 704 O O . VAL A 1 89 ? 0.071 2.277 -3.293 1.00 98.75 89 VAL A O 1
ATOM 707 N N . GLY A 1 90 ? 0.817 0.936 -1.648 1.00 98.25 90 GLY A N 1
ATOM 708 C CA . GLY A 1 90 ? 1.623 1.948 -0.965 1.00 98.25 90 GLY A CA 1
ATOM 709 C C . GLY A 1 90 ? 2.562 1.360 0.080 1.00 98.25 90 GLY A C 1
ATOM 710 O O . GLY A 1 90 ? 2.984 0.209 -0.030 1.00 98.25 90 GLY A O 1
ATOM 711 N N . PHE A 1 91 ? 2.869 2.147 1.112 1.00 98.06 91 PHE A N 1
ATOM 712 C CA . PHE A 1 91 ? 3.821 1.777 2.159 1.00 98.06 91 PHE A CA 1
ATOM 713 C C . PHE A 1 91 ? 3.221 1.731 3.551 1.00 98.06 91 PHE A C 1
ATOM 715 O O . PHE A 1 91 ? 2.401 2.569 3.932 1.00 98.06 91 PHE A O 1
ATOM 722 N N . LEU A 1 92 ? 3.698 0.770 4.340 1.00 97.62 92 LEU A N 1
ATOM 723 C CA . LEU A 1 92 ? 3.479 0.758 5.775 1.00 97.62 92 LEU A CA 1
ATOM 724 C C . LEU A 1 92 ? 4.673 1.438 6.439 1.00 97.62 92 LEU A C 1
ATOM 726 O O . LEU A 1 92 ? 5.714 0.826 6.655 1.00 97.62 92 LEU A O 1
ATOM 730 N N . TYR A 1 93 ? 4.522 2.722 6.756 1.00 97.00 93 TYR A N 1
ATOM 731 C CA . TYR A 1 93 ? 5.621 3.474 7.345 1.00 97.00 93 TYR A CA 1
ATOM 732 C C . TYR A 1 93 ? 5.835 3.150 8.823 1.00 97.00 93 TYR A C 1
ATOM 734 O O . TYR A 1 93 ? 4.882 3.149 9.603 1.00 97.00 93 TYR A O 1
ATOM 742 N N . ARG A 1 94 ? 7.084 2.975 9.263 1.00 95.50 94 ARG A N 1
ATOM 743 C CA . ARG A 1 94 ? 7.384 2.749 10.687 1.00 95.50 94 ARG A CA 1
ATOM 744 C C . ARG A 1 94 ? 7.042 3.959 11.556 1.00 95.50 94 ARG A C 1
ATOM 746 O O . ARG A 1 94 ? 6.450 3.785 12.617 1.00 95.50 94 ARG A O 1
ATOM 753 N N . TYR A 1 95 ? 7.374 5.170 11.111 1.00 94.31 95 TYR A N 1
ATOM 754 C CA . TYR A 1 95 ? 7.214 6.415 11.879 1.00 94.31 95 TYR A CA 1
ATOM 755 C C . TYR A 1 95 ? 6.189 7.382 11.266 1.00 94.31 95 TYR A C 1
ATOM 757 O O . TYR A 1 95 ? 5.736 8.307 11.943 1.00 94.31 95 TYR A O 1
ATOM 765 N N . GLY A 1 96 ? 5.788 7.150 10.013 1.00 92.75 96 GLY A N 1
ATOM 766 C CA . GLY A 1 96 ? 4.919 8.049 9.254 1.00 92.75 96 GLY A CA 1
ATOM 767 C C . GLY A 1 96 ? 5.629 9.335 8.850 1.00 92.75 96 GLY A C 1
ATOM 768 O O . GLY A 1 96 ? 6.787 9.283 8.443 1.00 92.75 96 GLY A O 1
ATOM 769 N N . TYR A 1 97 ? 4.932 10.472 8.935 1.00 89.44 97 TYR A N 1
ATOM 770 C CA . TYR A 1 97 ? 5.527 11.786 8.677 1.00 89.44 97 TYR A CA 1
ATOM 771 C C . TYR A 1 97 ? 6.261 12.300 9.923 1.00 89.44 97 TYR A C 1
ATOM 773 O O . TYR A 1 97 ? 7.414 11.953 10.136 1.00 89.44 97 TYR A O 1
ATOM 781 N N . PHE A 1 98 ? 5.594 13.050 10.798 1.00 89.19 98 PHE A N 1
ATOM 782 C CA . PHE A 1 98 ? 6.047 13.334 12.161 1.00 89.19 98 PHE A CA 1
ATOM 783 C C . PHE A 1 98 ? 4.862 13.810 13.004 1.00 89.19 98 PHE A C 1
ATOM 785 O O . PHE A 1 98 ? 3.821 14.201 12.476 1.00 89.19 98 PHE A O 1
ATOM 792 N N . THR A 1 99 ? 5.015 13.790 14.326 1.00 87.19 99 THR A N 1
ATOM 793 C CA . THR A 1 99 ? 4.091 14.462 15.248 1.00 87.19 99 THR A CA 1
ATOM 794 C C . THR A 1 99 ? 4.657 15.829 15.595 1.00 87.19 99 THR A C 1
ATOM 796 O O . THR A 1 99 ? 5.778 15.924 16.096 1.00 87.19 99 THR A O 1
ATOM 799 N N . GLN A 1 100 ? 3.900 16.883 15.293 1.00 90.50 100 GLN A N 1
ATOM 800 C CA . GLN A 1 100 ? 4.291 18.258 15.579 1.00 90.50 100 GLN A CA 1
ATOM 801 C C . GLN A 1 100 ? 3.946 18.614 17.027 1.00 90.50 100 GLN A C 1
ATOM 803 O O . GLN A 1 100 ? 2.799 18.464 17.451 1.00 90.50 100 GLN A O 1
ATOM 808 N N . THR A 1 101 ? 4.919 19.137 17.765 1.00 92.12 101 THR A N 1
ATOM 809 C CA . THR A 1 101 ? 4.700 19.816 19.047 1.00 92.12 101 THR A CA 1
ATOM 810 C C . THR A 1 101 ? 5.347 21.200 19.020 1.00 92.12 101 THR A C 1
ATOM 812 O O . THR A 1 101 ? 6.174 21.495 18.154 1.00 92.12 101 THR A O 1
ATOM 815 N N . LEU A 1 102 ? 4.934 22.081 19.933 1.00 94.50 102 LEU A N 1
ATOM 816 C CA . LEU A 1 102 ? 5.513 23.415 20.089 1.00 94.50 102 LEU A CA 1
ATOM 817 C C . LEU A 1 102 ? 6.296 23.481 21.401 1.00 94.50 102 LEU A C 1
ATOM 819 O O . LEU A 1 102 ? 5.794 23.047 22.440 1.00 94.50 102 LEU A O 1
ATOM 823 N N . SER A 1 103 ? 7.517 24.014 21.350 1.00 93.12 103 SER A N 1
ATOM 824 C CA . SER A 1 103 ? 8.304 24.310 22.548 1.00 93.12 103 SER A CA 1
ATOM 825 C C . SER A 1 103 ? 7.703 25.489 23.325 1.00 93.12 103 SER A C 1
ATOM 827 O O . SER A 1 103 ? 6.830 26.203 22.822 1.00 93.12 103 SER A O 1
ATOM 829 N N . MET A 1 104 ? 8.193 25.729 24.545 1.00 93.19 104 MET A N 1
ATOM 830 C CA . MET A 1 104 ? 7.779 26.885 25.357 1.00 93.19 104 MET A CA 1
ATOM 831 C C . MET A 1 104 ? 8.090 28.224 24.666 1.00 93.19 104 MET A C 1
ATOM 833 O O . MET A 1 104 ? 7.410 29.220 24.889 1.00 93.19 104 MET A O 1
ATOM 837 N N . GLU A 1 105 ? 9.086 28.232 23.783 1.00 95.31 105 GLU A N 1
ATOM 838 C CA . GLU A 1 105 ? 9.525 29.368 22.972 1.00 95.31 105 GLU A CA 1
ATOM 839 C C . GLU A 1 105 ? 8.775 29.465 21.629 1.00 95.31 105 GLU A C 1
ATOM 841 O O . GLU A 1 105 ? 9.102 30.311 20.798 1.00 95.31 105 GLU A O 1
ATOM 846 N N . GLY A 1 106 ? 7.786 28.596 21.388 1.00 92.88 106 GLY A N 1
ATOM 847 C CA . GLY A 1 106 ? 6.991 28.572 20.159 1.00 92.88 106 GLY A CA 1
ATOM 848 C C . GLY A 1 106 ? 7.695 27.938 18.957 1.00 92.88 106 GLY A C 1
ATOM 849 O O . GLY A 1 106 ? 7.230 28.100 17.829 1.00 92.88 106 GLY A O 1
ATOM 850 N N . GLN A 1 107 ? 8.802 27.218 19.163 1.00 94.38 107 GLN A N 1
ATOM 851 C CA . GLN A 1 107 ? 9.485 26.519 18.075 1.00 94.38 107 GLN A CA 1
ATOM 852 C C . GLN A 1 107 ? 8.832 25.173 17.774 1.00 94.38 107 GLN A C 1
ATOM 854 O O . GLN A 1 107 ? 8.413 24.453 18.679 1.00 94.38 107 GLN A O 1
ATOM 859 N N . GLN A 1 108 ? 8.781 24.812 16.491 1.00 94.50 108 GLN A N 1
ATOM 860 C CA . GLN A 1 108 ? 8.334 23.490 16.073 1.00 94.50 108 GLN A CA 1
ATOM 861 C C . GLN A 1 108 ? 9.345 22.422 16.498 1.00 94.50 108 GLN A C 1
ATOM 863 O O . GLN A 1 108 ? 10.523 22.490 16.150 1.00 94.50 108 GLN A O 1
ATOM 868 N N . VAL A 1 109 ? 8.845 21.385 17.161 1.00 92.62 109 VAL A N 1
ATOM 869 C CA . VAL A 1 109 ? 9.586 20.172 17.499 1.00 92.62 109 VAL A CA 1
ATOM 870 C C . VAL A 1 109 ? 8.921 18.994 16.788 1.00 92.62 109 VAL A C 1
ATOM 872 O O . VAL A 1 109 ? 7.708 18.802 16.872 1.00 92.62 109 VAL A O 1
ATOM 875 N N . ALA A 1 110 ? 9.714 18.223 16.045 1.00 91.50 110 ALA A N 1
ATOM 876 C CA . ALA A 1 110 ? 9.248 17.033 15.341 1.00 91.50 110 ALA A CA 1
ATOM 877 C C . ALA A 1 110 ? 9.562 15.780 16.166 1.00 91.50 110 ALA A C 1
ATOM 879 O O . ALA A 1 110 ? 10.723 15.50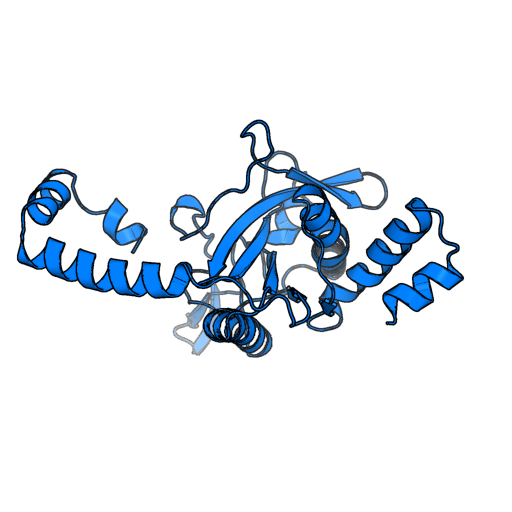9 16.472 1.00 91.50 110 ALA A O 1
ATOM 880 N N . SER A 1 111 ? 8.526 15.013 16.507 1.00 89.81 111 SER A N 1
ATOM 881 C CA . SER A 1 111 ? 8.649 13.715 17.176 1.00 89.81 111 SER A CA 1
ATOM 882 C C . SER A 1 111 ? 8.320 12.571 16.218 1.00 89.81 111 SER A C 1
ATOM 884 O O . SER A 1 111 ? 7.342 12.634 15.467 1.00 89.81 111 SER A O 1
ATOM 886 N N . TYR A 1 112 ? 9.118 11.506 16.276 1.00 90.19 112 TYR A N 1
ATOM 887 C CA . TYR A 1 112 ? 8.968 10.309 15.452 1.00 90.19 112 TYR A CA 1
ATOM 888 C C . TYR A 1 112 ? 8.695 9.108 16.347 1.00 90.19 112 TYR A C 1
ATOM 890 O O . TYR A 1 112 ? 9.605 8.481 16.884 1.00 90.19 112 TYR A O 1
ATOM 898 N N . GLU A 1 113 ? 7.419 8.778 16.506 1.00 90.25 113 GLU A N 1
ATOM 899 C CA . GLU A 1 113 ? 7.007 7.641 17.325 1.00 90.25 113 GLU A CA 1
ATOM 900 C C . GLU A 1 113 ? 6.722 6.421 16.447 1.00 90.25 113 GLU A C 1
ATOM 902 O O . GLU A 1 113 ? 5.816 6.495 15.598 1.00 90.25 113 GLU A O 1
ATOM 907 N N . PRO A 1 114 ? 7.442 5.300 16.652 1.00 93.00 114 PRO A N 1
ATOM 908 C CA . PRO A 1 114 ? 7.235 4.097 15.865 1.00 93.00 114 PRO A CA 1
ATOM 909 C C . PRO A 1 114 ? 5.830 3.537 16.091 1.00 93.00 114 PRO A C 1
ATOM 911 O O . PRO A 1 114 ? 5.342 3.445 17.220 1.00 93.00 114 PRO A O 1
ATOM 914 N N . GLN A 1 115 ? 5.183 3.120 15.010 1.00 91.62 115 GLN A N 1
ATOM 915 C CA . GLN A 1 115 ? 3.913 2.416 15.067 1.00 91.62 115 GLN A CA 1
ATOM 916 C C . GLN A 1 115 ? 4.134 0.980 15.550 1.00 91.62 115 GLN A C 1
ATOM 918 O O . GLN A 1 115 ? 5.017 0.270 15.070 1.00 91.62 115 GLN A O 1
ATOM 923 N N . ASN A 1 116 ? 3.286 0.515 16.468 1.00 91.00 116 ASN A N 1
ATOM 924 C CA . ASN A 1 116 ? 3.185 -0.909 16.765 1.00 91.00 116 ASN A CA 1
ATOM 925 C C . ASN A 1 116 ? 2.197 -1.541 15.781 1.00 91.00 116 ASN A C 1
ATOM 927 O O . ASN A 1 116 ? 0.985 -1.434 15.974 1.00 91.00 116 ASN A O 1
ATOM 931 N N . PHE A 1 117 ? 2.720 -2.209 14.753 1.00 92.50 117 PHE A N 1
ATOM 932 C CA . PHE A 1 117 ? 1.922 -2.847 13.701 1.00 92.50 117 PHE A CA 1
ATOM 933 C C . PHE A 1 117 ? 0.899 -3.848 14.249 1.00 92.50 117 PHE A C 1
ATOM 935 O O . PHE A 1 117 ? -0.217 -3.911 13.746 1.00 92.50 117 PHE A O 1
ATOM 942 N N . GLY A 1 118 ? 1.200 -4.530 15.360 1.00 90.00 118 GLY A N 1
ATOM 943 C CA . GLY A 1 118 ? 0.257 -5.441 16.010 1.00 90.00 118 GLY A CA 1
ATOM 944 C C . GLY A 1 118 ? -0.971 -4.752 16.617 1.00 90.00 118 GLY A C 1
ATOM 945 O O . GLY A 1 118 ? -1.924 -5.428 16.998 1.00 90.00 118 GLY A O 1
ATOM 946 N N . ASN A 1 119 ? -0.973 -3.426 16.752 1.00 91.19 119 ASN A N 1
ATOM 947 C CA . ASN A 1 119 ? -2.110 -2.648 17.251 1.00 91.19 119 ASN A CA 1
ATOM 948 C C . ASN A 1 119 ? -2.896 -1.942 16.138 1.00 91.19 119 ASN A C 1
ATOM 950 O O . ASN A 1 119 ? -3.897 -1.282 16.435 1.00 91.19 119 ASN A O 1
ATOM 954 N N . LEU A 1 120 ? -2.452 -2.068 14.887 1.00 93.81 120 LEU A N 1
ATOM 955 C CA . LEU A 1 120 ? -3.107 -1.476 13.731 1.00 93.81 120 LEU A CA 1
ATOM 956 C C . LEU A 1 120 ? -4.180 -2.429 13.173 1.00 93.81 120 LEU A C 1
ATOM 958 O O . LEU A 1 120 ? -4.073 -3.642 13.349 1.00 93.81 120 LEU A O 1
ATOM 962 N N . PRO A 1 121 ? -5.229 -1.906 12.512 1.00 93.06 121 PRO A N 1
ATOM 963 C CA . PRO A 1 121 ? -6.241 -2.716 11.836 1.00 93.06 121 PRO A CA 1
ATOM 964 C C . PRO A 1 121 ? -5.708 -3.225 10.485 1.00 93.06 121 PRO A C 1
ATOM 966 O O . PRO A 1 121 ? -6.220 -2.853 9.430 1.00 93.06 121 PRO A O 1
ATOM 969 N N . ILE A 1 122 ? -4.629 -4.006 10.528 1.00 95.38 122 ILE A N 1
ATOM 970 C CA . ILE A 1 122 ? -3.935 -4.537 9.353 1.00 95.38 122 ILE A CA 1
ATOM 971 C C . ILE A 1 122 ? -3.754 -6.044 9.476 1.00 95.38 122 ILE A C 1
ATOM 973 O O . ILE A 1 122 ? -3.620 -6.580 10.577 1.00 95.38 122 ILE A O 1
ATOM 977 N N . GLU A 1 123 ? -3.699 -6.712 8.335 1.00 96.38 123 GLU A N 1
ATOM 978 C CA . GLU A 1 123 ? -3.472 -8.148 8.230 1.00 96.38 123 GLU A CA 1
ATOM 979 C C . GLU A 1 123 ? -2.172 -8.401 7.475 1.00 96.38 123 GLU A C 1
ATOM 981 O O . GLU A 1 123 ? -1.843 -7.698 6.518 1.00 96.38 123 GLU A O 1
ATOM 986 N N . ARG A 1 124 ? -1.410 -9.404 7.908 1.00 96.69 124 ARG A N 1
ATOM 987 C CA . ARG A 1 124 ? -0.236 -9.855 7.162 1.00 96.69 124 ARG A CA 1
ATOM 988 C C . ARG A 1 124 ? -0.713 -10.729 6.009 1.00 96.69 124 ARG A C 1
ATOM 990 O O . ARG A 1 124 ? -1.488 -11.656 6.231 1.00 96.69 124 ARG A O 1
ATOM 997 N N . VAL A 1 125 ? -0.257 -10.434 4.798 1.00 97.75 125 VAL A N 1
ATOM 998 C CA . VAL A 1 125 ? -0.591 -11.243 3.626 1.00 97.75 125 VAL A CA 1
ATOM 999 C C . VAL A 1 125 ? 0.299 -12.481 3.614 1.00 97.75 125 VAL A C 1
ATOM 1001 O O . VAL A 1 125 ? 1.491 -12.392 3.912 1.00 97.75 125 VAL A O 1
ATOM 1004 N N . THR A 1 126 ? -0.285 -13.632 3.300 1.00 96.69 126 THR A N 1
ATOM 1005 C CA . THR A 1 126 ? 0.409 -14.920 3.242 1.00 96.69 126 THR A CA 1
ATOM 1006 C C . THR A 1 126 ? 0.395 -15.488 1.829 1.00 96.69 126 THR A C 1
ATOM 1008 O O . THR A 1 126 ? -0.490 -15.168 1.034 1.00 96.69 126 THR A O 1
ATOM 1011 N N . ASP A 1 127 ? 1.369 -16.334 1.521 1.00 92.88 127 ASP A N 1
ATOM 1012 C CA . ASP A 1 127 ? 1.403 -17.133 0.302 1.00 92.88 127 ASP A CA 1
ATOM 1013 C C . ASP A 1 127 ? 0.444 -18.341 0.372 1.00 92.88 127 ASP A C 1
ATOM 1015 O O . ASP A 1 127 ? -0.333 -18.506 1.320 1.00 92.88 127 ASP A O 1
ATOM 1019 N N . SER A 1 128 ? 0.487 -19.195 -0.654 1.00 89.62 128 SER A N 1
ATOM 1020 C CA . SER A 1 128 ? -0.333 -20.409 -0.754 1.00 89.62 128 SER A CA 1
ATOM 1021 C C . SER A 1 128 ? -0.016 -21.478 0.295 1.00 89.62 128 SER A C 1
ATOM 1023 O O . SER A 1 128 ? -0.837 -22.367 0.512 1.00 89.62 128 SER A O 1
ATOM 1025 N N . GLU A 1 129 ? 1.159 -21.419 0.922 1.00 91.50 129 GLU A N 1
ATOM 1026 C CA . GLU A 1 129 ? 1.592 -22.346 1.974 1.00 91.50 129 GLU A CA 1
ATOM 1027 C C . GLU A 1 129 ? 1.254 -21.816 3.378 1.00 91.50 129 GLU A C 1
ATOM 1029 O O . GLU A 1 129 ? 1.416 -22.526 4.370 1.00 91.50 129 GLU A O 1
ATOM 1034 N N . GLY A 1 130 ? 0.737 -20.586 3.470 1.00 92.81 130 GLY A N 1
ATOM 1035 C CA . GLY A 1 130 ? 0.418 -19.915 4.727 1.00 92.81 130 GLY A CA 1
ATOM 1036 C C . GLY A 1 130 ? 1.612 -19.196 5.357 1.00 92.81 130 GLY A C 1
ATOM 1037 O O . GLY A 1 130 ? 1.491 -18.688 6.475 1.00 92.81 130 GLY A O 1
ATOM 1038 N N . HIS A 1 131 ? 2.750 -19.113 4.664 1.00 94.81 131 HIS A N 1
ATOM 1039 C CA . HIS A 1 131 ? 3.890 -18.322 5.114 1.00 94.81 131 HIS A CA 1
ATOM 1040 C C . HIS A 1 131 ? 3.684 -16.843 4.765 1.00 94.81 131 HIS A C 1
ATOM 1042 O O . HIS A 1 131 ? 2.970 -16.522 3.817 1.00 94.81 131 HIS A O 1
ATOM 1048 N N . PRO A 1 132 ? 4.280 -15.902 5.517 1.00 96.06 132 PRO A N 1
ATOM 1049 C CA . PRO A 1 132 ? 4.220 -14.488 5.169 1.00 96.06 132 PRO A CA 1
ATOM 1050 C C . PRO A 1 132 ? 4.723 -14.224 3.750 1.00 96.06 132 PRO A C 1
ATOM 1052 O O . PRO A 1 132 ? 5.834 -14.624 3.407 1.00 96.06 132 PRO A O 1
ATOM 1055 N N . LEU A 1 133 ? 3.935 -13.502 2.954 1.00 97.62 133 LEU A N 1
ATOM 1056 C CA . LEU A 1 133 ? 4.340 -13.120 1.612 1.00 97.62 133 LEU A CA 1
ATOM 1057 C C . LEU A 1 133 ? 5.468 -12.086 1.689 1.00 97.62 133 LEU A C 1
ATOM 1059 O O . LEU A 1 133 ? 5.293 -10.988 2.232 1.00 97.62 133 LEU A O 1
ATOM 1063 N N . VAL A 1 134 ? 6.603 -12.446 1.097 1.00 97.88 134 VAL A N 1
ATOM 1064 C CA . VAL A 1 134 ? 7.765 -11.580 0.907 1.00 97.88 134 VAL A CA 1
ATOM 1065 C C . VAL A 1 134 ? 7.983 -11.390 -0.588 1.00 97.88 134 VAL A C 1
ATOM 1067 O O . VAL A 1 134 ? 7.972 -12.350 -1.355 1.00 97.88 134 VAL A O 1
ATOM 1070 N N . VAL A 1 135 ? 8.154 -10.139 -1.002 1.00 97.94 135 VAL A N 1
ATOM 1071 C CA . VAL A 1 135 ? 8.409 -9.763 -2.392 1.00 97.94 135 VAL A CA 1
ATOM 1072 C C . VAL A 1 135 ? 9.870 -9.365 -2.525 1.00 97.94 135 VAL A C 1
ATOM 1074 O O . VAL A 1 135 ? 10.313 -8.411 -1.886 1.00 97.94 135 VAL A O 1
ATOM 1077 N N . ASP A 1 136 ? 10.595 -10.081 -3.378 1.00 97.88 136 ASP A N 1
ATOM 1078 C CA . ASP A 1 136 ? 11.989 -9.787 -3.694 1.00 97.88 136 ASP A CA 1
ATOM 1079 C C . ASP A 1 136 ? 12.054 -8.719 -4.782 1.00 97.88 136 ASP A C 1
ATOM 1081 O O . ASP A 1 136 ? 11.714 -8.954 -5.945 1.00 97.88 136 ASP A O 1
ATOM 1085 N N . VAL A 1 137 ? 12.478 -7.518 -4.401 1.00 97.94 137 VAL A N 1
ATOM 1086 C CA . VAL A 1 137 ? 12.534 -6.366 -5.300 1.00 97.94 137 VAL A CA 1
ATOM 1087 C C . VAL A 1 137 ? 13.969 -6.181 -5.776 1.00 97.94 137 VAL A C 1
ATOM 1089 O O . VAL A 1 137 ? 14.856 -6.014 -4.937 1.00 97.94 137 VAL A O 1
ATOM 1092 N N . PRO A 1 138 ? 14.234 -6.227 -7.094 1.00 96.19 138 PRO A N 1
ATOM 1093 C CA . PRO A 1 138 ? 15.584 -6.076 -7.610 1.00 96.19 138 PRO A CA 1
ATOM 1094 C C . PRO A 1 138 ? 16.057 -4.629 -7.457 1.00 96.19 138 PRO A C 1
ATOM 1096 O O . PRO A 1 138 ? 15.463 -3.696 -7.999 1.00 96.19 138 PRO A O 1
ATOM 1099 N N . TYR A 1 139 ? 17.163 -4.469 -6.741 1.00 94.25 139 TYR A N 1
ATOM 1100 C CA . TYR A 1 139 ? 18.017 -3.285 -6.768 1.00 94.25 139 TYR A CA 1
ATOM 1101 C C . TYR A 1 139 ? 19.263 -3.623 -7.597 1.00 94.25 139 TYR A C 1
ATOM 1103 O O . TYR A 1 139 ? 19.342 -4.709 -8.166 1.00 94.25 139 TYR A O 1
ATOM 1111 N N . LEU A 1 140 ? 20.229 -2.702 -7.713 1.00 86.50 140 LEU A N 1
ATOM 1112 C CA . LEU A 1 140 ? 21.345 -2.829 -8.667 1.00 86.50 140 LEU A CA 1
ATOM 1113 C C . LEU A 1 140 ? 21.976 -4.234 -8.703 1.00 86.50 140 LEU A C 1
ATOM 1115 O O . LEU A 1 140 ? 21.963 -4.877 -9.746 1.00 86.50 140 LEU A O 1
ATOM 1119 N N . ASN A 1 141 ? 22.512 -4.701 -7.571 1.00 89.81 141 ASN A N 1
ATOM 1120 C CA . ASN A 1 141 ? 23.245 -5.972 -7.477 1.00 89.81 141 ASN A CA 1
ATOM 1121 C C . ASN A 1 141 ? 22.725 -6.880 -6.347 1.00 89.81 141 ASN A C 1
ATOM 1123 O O . ASN A 1 141 ? 23.421 -7.803 -5.927 1.00 89.81 141 ASN A O 1
ATOM 1127 N N . TYR A 1 142 ? 21.550 -6.578 -5.797 1.00 95.44 142 TYR A N 1
ATOM 1128 C CA . TYR A 1 142 ? 20.975 -7.275 -4.649 1.00 95.44 142 TYR A CA 1
ATOM 1129 C C . TYR A 1 142 ? 19.451 -7.123 -4.638 1.00 95.44 142 TYR A C 1
ATOM 1131 O O . TYR A 1 142 ? 18.895 -6.351 -5.420 1.00 95.44 142 TYR A O 1
ATOM 1139 N N . PHE A 1 143 ? 18.781 -7.854 -3.749 1.00 97.25 143 PHE A N 1
ATOM 1140 C CA . PHE A 1 143 ? 17.340 -7.753 -3.550 1.00 97.25 143 PHE A CA 1
ATOM 1141 C C . PHE A 1 143 ? 17.029 -7.073 -2.223 1.00 97.25 143 PHE A C 1
ATOM 1143 O O . PHE A 1 143 ? 17.695 -7.324 -1.221 1.00 97.25 143 PHE A O 1
ATOM 1150 N N . VAL A 1 144 ? 15.996 -6.236 -2.230 1.00 98.06 144 VAL A N 1
ATOM 1151 C CA . VAL A 1 144 ? 15.336 -5.777 -1.007 1.00 98.06 144 VAL A CA 1
ATOM 1152 C C . VAL A 1 144 ? 14.065 -6.592 -0.835 1.00 98.06 144 VAL A C 1
ATOM 1154 O O . VAL A 1 144 ? 13.264 -6.721 -1.761 1.00 98.06 144 VAL A O 1
ATOM 1157 N N . HIS A 1 145 ? 13.880 -7.124 0.363 1.00 98.25 145 HIS A N 1
ATOM 1158 C CA . HIS A 1 145 ? 12.779 -8.004 0.719 1.00 98.25 145 HIS A CA 1
ATOM 1159 C C . HIS A 1 145 ? 11.646 -7.196 1.353 1.00 98.25 145 HIS A C 1
ATOM 1161 O O . HIS A 1 145 ? 11.814 -6.608 2.423 1.00 98.25 145 HIS A O 1
ATOM 1167 N N . ALA A 1 146 ? 10.481 -7.154 0.715 1.00 98.38 146 ALA A N 1
ATOM 1168 C CA . ALA A 1 146 ? 9.333 -6.410 1.219 1.00 98.38 146 ALA A CA 1
ATOM 1169 C C . ALA A 1 146 ? 8.254 -7.355 1.749 1.00 98.38 146 ALA A C 1
ATOM 1171 O O . ALA A 1 146 ? 7.705 -8.164 1.002 1.00 98.38 146 ALA A O 1
ATOM 1172 N N . ASN A 1 147 ? 7.914 -7.229 3.030 1.00 98.06 147 ASN A N 1
ATOM 1173 C CA . ASN A 1 147 ? 6.723 -7.866 3.580 1.00 98.06 147 ASN A CA 1
ATOM 1174 C C . ASN A 1 147 ? 5.477 -7.161 3.043 1.00 98.06 147 ASN A C 1
ATOM 1176 O O . ASN A 1 147 ? 5.475 -5.941 2.855 1.00 98.06 147 ASN A O 1
ATOM 1180 N N . VAL A 1 148 ? 4.406 -7.927 2.852 1.00 98.50 148 VAL A N 1
ATOM 1181 C CA . VAL A 1 148 ? 3.131 -7.396 2.368 1.00 98.50 148 VAL A CA 1
ATOM 1182 C C . VAL A 1 148 ? 2.100 -7.396 3.491 1.00 98.50 148 VAL A C 1
ATOM 1184 O O . VAL A 1 148 ? 1.773 -8.428 4.082 1.00 98.50 148 VAL A O 1
ATOM 1187 N N . TRP A 1 149 ? 1.556 -6.217 3.763 1.00 98.44 149 TRP A N 1
ATOM 1188 C CA . TRP A 1 149 ? 0.444 -6.011 4.680 1.00 98.44 149 TRP A CA 1
ATOM 1189 C C . TRP A 1 149 ? -0.794 -5.574 3.907 1.00 98.44 149 TRP A C 1
ATOM 1191 O O . TRP A 1 149 ? -0.698 -4.999 2.824 1.00 98.44 149 TRP A O 1
ATOM 1201 N N . LYS A 1 150 ? -1.969 -5.824 4.473 1.00 98.19 150 LYS A N 1
ATOM 1202 C CA . LYS A 1 150 ? -3.255 -5.454 3.895 1.00 98.19 150 LYS A CA 1
ATOM 1203 C C . LYS A 1 150 ? -4.075 -4.653 4.899 1.00 98.19 150 LYS A C 1
ATOM 1205 O O . LYS A 1 150 ? -4.248 -5.058 6.046 1.00 98.19 150 LYS A O 1
ATOM 1210 N N . VAL A 1 151 ? -4.616 -3.534 4.432 1.00 97.00 151 VAL A N 1
ATOM 1211 C CA . VAL A 1 151 ? -5.673 -2.760 5.088 1.00 97.00 151 VAL A CA 1
ATOM 1212 C C . VAL A 1 151 ? -6.939 -2.922 4.260 1.00 97.00 151 VAL A C 1
ATOM 1214 O O . VAL A 1 151 ? -6.901 -2.801 3.037 1.00 97.00 151 VAL A O 1
ATOM 1217 N N . GLN A 1 152 ? -8.071 -3.167 4.910 1.00 96.00 152 GLN A N 1
ATOM 1218 C CA . GLN A 1 152 ? -9.360 -3.242 4.232 1.00 96.00 152 GLN A CA 1
ATOM 1219 C C . GLN A 1 152 ? -10.089 -1.893 4.365 1.00 96.00 152 GLN A C 1
ATOM 1221 O O . GLN A 1 152 ? -10.498 -1.505 5.461 1.00 96.00 152 GLN A O 1
ATOM 1226 N N . VAL A 1 153 ? -10.230 -1.159 3.257 1.00 95.88 153 VAL A N 1
ATOM 1227 C CA . VAL A 1 153 ? -10.948 0.126 3.186 1.00 95.88 153 VAL A CA 1
ATOM 1228 C C . VAL A 1 153 ? -12.323 -0.130 2.581 1.00 95.88 153 VAL A C 1
ATOM 1230 O O . VAL A 1 153 ? -12.503 -0.080 1.367 1.00 95.88 153 VAL A O 1
ATOM 1233 N N . GLY A 1 154 ? -13.283 -0.500 3.431 1.00 94.06 154 GLY A N 1
ATOM 1234 C CA . GLY A 1 154 ? -14.562 -1.033 2.959 1.00 94.06 154 GLY A CA 1
ATOM 1235 C C . GLY A 1 154 ? -14.328 -2.266 2.080 1.00 94.06 154 GLY A C 1
ATOM 1236 O O . GLY A 1 154 ? -13.724 -3.232 2.531 1.00 94.06 154 GLY A O 1
ATOM 1237 N N . ARG A 1 155 ? -14.736 -2.239 0.813 1.00 95.00 155 ARG A N 1
ATOM 1238 C CA . ARG A 1 155 ? -14.534 -3.309 -0.179 1.00 95.00 155 ARG A CA 1
ATOM 1239 C C . ARG A 1 155 ? -13.136 -3.293 -0.808 1.00 95.00 155 ARG A C 1
ATOM 1241 O O . ARG A 1 155 ? -12.727 -4.289 -1.399 1.00 95.00 155 ARG A O 1
ATOM 1248 N N . ILE A 1 156 ? -12.387 -2.204 -0.650 1.00 97.06 156 ILE A N 1
ATOM 1249 C CA . ILE A 1 156 ? -11.121 -1.978 -1.349 1.00 97.06 156 ILE A CA 1
ATOM 1250 C C . ILE A 1 156 ? -9.931 -2.489 -0.526 1.00 97.06 156 ILE A C 1
ATOM 1252 O O . ILE A 1 156 ? -9.682 -1.981 0.573 1.00 97.06 156 ILE A O 1
ATOM 1256 N N . PRO A 1 157 ? -9.157 -3.468 -1.030 1.00 97.62 157 PRO A N 1
ATOM 1257 C CA . PRO A 1 157 ? -7.902 -3.856 -0.408 1.00 97.62 157 PRO A CA 1
ATOM 1258 C C . PRO A 1 157 ? -6.815 -2.813 -0.710 1.00 97.62 157 PRO A C 1
ATOM 1260 O O . PRO A 1 157 ? -6.538 -2.500 -1.869 1.00 97.62 157 PRO A O 1
ATOM 1263 N N . LEU A 1 158 ? -6.175 -2.300 0.336 1.00 98.62 158 LEU A N 1
ATOM 1264 C CA . LEU A 1 158 ? -4.964 -1.487 0.254 1.00 98.62 158 LEU A CA 1
ATOM 1265 C C . LEU A 1 158 ? -3.775 -2.331 0.720 1.00 98.62 158 LEU A C 1
ATOM 1267 O O . LEU A 1 158 ? -3.690 -2.699 1.893 1.00 98.62 158 LEU A O 1
ATOM 1271 N N . TYR A 1 159 ? -2.863 -2.627 -0.200 1.00 98.69 159 TYR A N 1
ATOM 1272 C CA . TYR A 1 159 ? -1.636 -3.363 0.070 1.00 98.69 159 TYR A CA 1
ATOM 1273 C C . TYR A 1 159 ? -0.497 -2.406 0.406 1.00 98.69 159 TYR A C 1
ATOM 1275 O O . TYR A 1 159 ? -0.256 -1.426 -0.302 1.00 98.69 159 TYR A O 1
ATOM 1283 N N . LEU A 1 160 ? 0.211 -2.703 1.489 1.00 98.62 160 LEU A N 1
ATOM 1284 C CA . LEU A 1 160 ? 1.278 -1.877 2.027 1.00 98.62 160 LEU A CA 1
ATOM 1285 C C . LEU A 1 160 ? 2.574 -2.687 2.108 1.00 98.62 160 LEU A C 1
ATOM 1287 O O . LEU A 1 160 ? 2.620 -3.725 2.768 1.00 98.62 160 LEU A O 1
ATOM 1291 N N . LEU A 1 161 ? 3.617 -2.200 1.438 1.00 98.62 161 LEU A N 1
ATOM 1292 C CA . LEU A 1 161 ? 4.953 -2.790 1.460 1.00 98.62 161 LEU A CA 1
ATOM 1293 C C . LEU A 1 161 ? 5.742 -2.292 2.675 1.00 98.62 161 LEU A C 1
ATOM 1295 O O . LEU A 1 161 ? 5.636 -1.123 3.059 1.00 98.62 161 LEU A O 1
ATOM 1299 N N . ASP A 1 162 ? 6.535 -3.188 3.254 1.00 98.12 162 ASP A N 1
ATOM 1300 C CA . ASP A 1 162 ? 7.317 -2.957 4.468 1.00 98.12 162 ASP A CA 1
ATOM 1301 C C . ASP A 1 162 ? 8.691 -3.638 4.383 1.00 98.12 162 ASP A C 1
ATOM 1303 O O . ASP A 1 162 ? 8.779 -4.867 4.298 1.00 98.12 162 ASP A O 1
ATOM 1307 N N . THR A 1 163 ? 9.763 -2.845 4.417 1.00 98.00 163 THR A N 1
ATOM 1308 C CA . THR A 1 163 ? 11.148 -3.334 4.369 1.00 98.00 163 THR A CA 1
ATOM 1309 C C . THR A 1 163 ? 11.803 -3.428 5.747 1.00 98.00 163 THR A C 1
ATOM 1311 O O . THR A 1 163 ? 12.932 -3.920 5.834 1.00 98.00 163 THR A O 1
ATOM 1314 N N . ASP A 1 164 ? 11.127 -3.025 6.830 1.00 96.25 164 ASP A N 1
ATOM 1315 C CA . ASP A 1 164 ? 11.663 -3.076 8.196 1.00 96.25 164 ASP A CA 1
ATOM 1316 C C . ASP A 1 164 ? 11.611 -4.512 8.748 1.00 96.25 164 ASP A C 1
ATOM 1318 O O . ASP A 1 164 ? 10.738 -4.903 9.525 1.00 96.25 164 ASP A O 1
ATOM 1322 N N . SER A 1 165 ? 12.540 -5.348 8.278 1.00 94.50 165 SER A N 1
ATOM 1323 C CA . SER A 1 165 ? 12.666 -6.742 8.697 1.00 94.50 165 SER A CA 1
ATOM 1324 C C . SER A 1 165 ? 14.107 -7.234 8.684 1.00 94.50 165 SER A C 1
ATOM 1326 O O . SER A 1 165 ? 14.988 -6.652 8.050 1.00 94.50 165 SER A O 1
ATOM 1328 N N . GLU A 1 166 ? 14.339 -8.354 9.366 1.00 94.69 166 GLU A N 1
ATOM 1329 C CA . GLU A 1 166 ? 15.661 -8.973 9.488 1.00 94.69 166 GLU A CA 1
ATOM 1330 C C . GLU A 1 166 ? 16.226 -9.519 8.173 1.00 94.69 166 GLU A C 1
ATOM 1332 O O . GLU A 1 166 ? 17.431 -9.728 8.080 1.00 94.69 166 GLU A O 1
ATOM 1337 N N . LEU A 1 167 ? 15.383 -9.676 7.148 1.00 94.88 167 LEU A N 1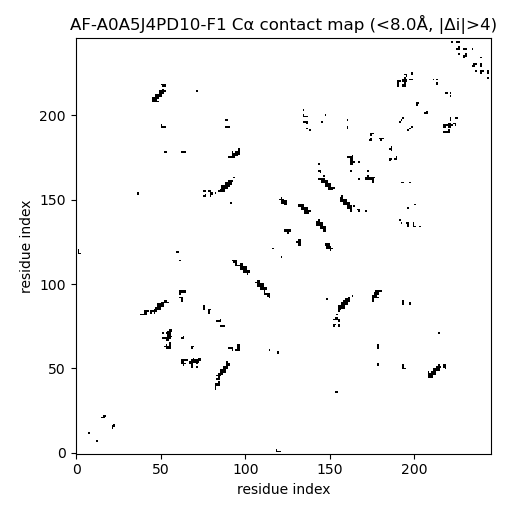
ATOM 1338 C CA . LEU A 1 167 ? 15.806 -10.070 5.803 1.00 94.88 167 LEU A CA 1
ATOM 1339 C C . LEU A 1 167 ? 16.650 -8.987 5.119 1.00 94.88 167 LEU A C 1
ATOM 1341 O O . LEU A 1 167 ? 17.454 -9.295 4.247 1.00 94.88 167 LEU A O 1
ATOM 1345 N N . ASN A 1 168 ? 16.479 -7.726 5.522 1.00 97.00 168 ASN A N 1
ATOM 1346 C CA . ASN A 1 168 ? 17.182 -6.594 4.938 1.00 97.00 168 ASN A CA 1
ATOM 1347 C C . ASN A 1 168 ? 18.318 -6.101 5.833 1.00 97.00 168 ASN A C 1
ATOM 1349 O O . ASN A 1 168 ? 18.223 -6.093 7.070 1.00 97.00 168 ASN A O 1
ATOM 1353 N N . GLY A 1 169 ? 19.367 -5.600 5.177 1.00 93.56 169 GLY A N 1
ATOM 1354 C CA . GLY A 1 169 ? 20.442 -4.863 5.827 1.00 93.56 169 GLY A CA 1
ATOM 1355 C C . GLY A 1 169 ? 19.958 -3.540 6.428 1.00 93.56 169 GLY A C 1
ATOM 1356 O O . GLY A 1 169 ? 18.912 -3.001 6.057 1.00 93.56 169 GLY A O 1
ATOM 1357 N N . GLU A 1 170 ? 20.749 -2.986 7.347 1.00 93.62 170 GLU A N 1
ATOM 1358 C CA . GLU A 1 170 ? 20.418 -1.752 8.079 1.00 93.62 170 GLU A CA 1
ATOM 1359 C C . GLU A 1 170 ? 20.170 -0.538 7.168 1.00 93.62 170 GLU A C 1
ATOM 1361 O O . GLU A 1 170 ? 19.476 0.392 7.567 1.00 93.62 170 GLU A O 1
ATOM 1366 N N . PHE A 1 171 ? 20.687 -0.561 5.937 1.00 92.25 171 PHE A N 1
ATOM 1367 C CA . PHE A 1 171 ? 20.527 0.511 4.952 1.00 92.25 171 PHE A CA 1
ATOM 1368 C C . PHE A 1 171 ? 19.220 0.447 4.150 1.00 92.25 171 PHE A C 1
ATOM 1370 O O . PHE A 1 171 ? 18.859 1.438 3.518 1.00 92.25 171 PHE A O 1
ATOM 1377 N N . ASP A 1 172 ? 18.507 -0.684 4.166 1.00 95.50 172 ASP A N 1
ATOM 1378 C CA . ASP A 1 172 ? 17.285 -0.874 3.367 1.00 95.50 172 ASP A CA 1
ATOM 1379 C C . ASP A 1 172 ? 16.016 -0.967 4.228 1.00 95.50 172 ASP A C 1
ATOM 1381 O O . ASP A 1 172 ? 14.919 -0.647 3.763 1.00 95.50 172 ASP A O 1
ATOM 1385 N N . ARG A 1 173 ? 16.140 -1.299 5.521 1.00 96.19 173 ARG A N 1
ATOM 1386 C CA . ARG A 1 173 ? 15.027 -1.142 6.480 1.00 96.19 173 ARG A CA 1
ATOM 1387 C C . ARG A 1 173 ? 14.459 0.289 6.498 1.00 96.19 173 ARG A C 1
ATOM 1389 O O . ARG A 1 173 ? 13.238 0.434 6.473 1.00 96.19 173 ARG A O 1
ATOM 1396 N N . PRO A 1 174 ? 15.285 1.356 6.420 1.00 96.25 174 PRO A N 1
ATOM 1397 C CA . PRO A 1 174 ? 14.792 2.728 6.423 1.00 96.25 174 PRO A CA 1
ATOM 1398 C C . PRO A 1 174 ? 13.956 3.153 5.214 1.00 96.25 174 PRO A C 1
ATOM 1400 O O . PRO A 1 174 ? 13.296 4.193 5.296 1.00 96.25 174 PRO A O 1
ATOM 1403 N N . ILE A 1 175 ? 13.912 2.360 4.135 1.00 97.06 175 ILE A N 1
ATOM 1404 C CA . ILE A 1 175 ? 13.113 2.676 2.941 1.00 97.06 175 ILE A CA 1
ATOM 1405 C C . ILE A 1 175 ? 11.647 2.911 3.329 1.00 97.06 175 ILE A C 1
ATOM 1407 O O . ILE A 1 175 ? 11.042 3.881 2.871 1.00 97.06 175 ILE A O 1
ATOM 1411 N N . THR A 1 176 ? 11.089 2.112 4.243 1.00 97.12 176 THR A N 1
ATOM 1412 C CA . THR A 1 176 ? 9.719 2.285 4.756 1.00 97.12 176 THR A CA 1
ATOM 1413 C C . THR A 1 176 ? 9.672 2.907 6.154 1.00 97.12 176 THR A C 1
ATOM 1415 O O . THR A 1 176 ? 8.682 2.775 6.865 1.00 97.12 176 THR A O 1
ATOM 1418 N N . HIS A 1 177 ? 10.694 3.646 6.597 1.00 95.44 177 HIS A N 1
ATOM 1419 C CA . HIS A 1 177 ? 10.633 4.306 7.908 1.00 95.44 177 HIS A CA 1
ATOM 1420 C C . HIS A 1 177 ? 9.768 5.568 7.899 1.00 95.44 177 HIS A C 1
ATOM 1422 O O . HIS A 1 177 ? 8.887 5.717 8.751 1.00 95.44 177 HIS A O 1
ATOM 1428 N N . GLN A 1 178 ? 10.023 6.478 6.959 1.00 93.56 178 GLN A N 1
ATOM 1429 C CA . GLN A 1 178 ? 9.441 7.819 6.954 1.00 93.56 178 GLN A CA 1
ATOM 1430 C C . GLN A 1 178 ? 8.808 8.163 5.606 1.00 93.56 178 GLN A C 1
ATOM 1432 O O . GLN A 1 178 ? 9.380 7.918 4.540 1.00 93.56 178 GLN A O 1
ATOM 1437 N N . LEU A 1 179 ? 7.639 8.796 5.672 1.00 91.19 179 LEU A N 1
ATOM 1438 C CA . LEU A 1 179 ? 6.987 9.411 4.524 1.00 91.19 179 LEU A CA 1
ATOM 1439 C C . LEU A 1 179 ? 7.710 10.720 4.186 1.00 91.19 179 LEU A C 1
ATOM 1441 O O . LEU A 1 179 ? 7.827 11.591 5.042 1.00 91.19 179 LEU A O 1
ATOM 1445 N N . TYR A 1 180 ? 8.191 10.855 2.947 1.00 83.75 180 TYR A N 1
ATOM 1446 C CA . TYR A 1 180 ? 8.982 12.011 2.488 1.00 83.75 180 TYR A CA 1
ATOM 1447 C C . TYR A 1 180 ? 10.209 12.329 3.369 1.00 83.75 180 TYR A C 1
ATOM 1449 O O . TYR A 1 180 ? 10.604 13.487 3.495 1.00 83.75 180 TYR A O 1
ATOM 1457 N N . GLY A 1 181 ? 10.796 11.302 3.989 1.00 82.31 181 GLY A N 1
ATOM 1458 C CA . GLY A 1 181 ? 12.039 11.399 4.751 1.00 82.31 181 GLY A CA 1
ATOM 1459 C C . GLY A 1 181 ? 13.231 10.777 4.022 1.00 82.31 181 GLY A C 1
ATOM 1460 O O . GLY A 1 181 ? 13.102 10.213 2.933 1.00 82.31 181 GLY A O 1
ATOM 1461 N N . GLY A 1 182 ? 14.394 10.839 4.668 1.00 85.56 182 GLY A N 1
ATOM 1462 C CA . GLY A 1 182 ? 15.655 10.355 4.107 1.00 85.56 182 GLY A CA 1
ATOM 1463 C C . GLY A 1 182 ? 16.272 11.315 3.088 1.00 85.56 182 GLY A C 1
ATOM 1464 O O . GLY A 1 182 ? 15.919 12.491 3.016 1.00 85.56 182 GLY A O 1
ATOM 1465 N N . ASP A 1 183 ? 17.238 10.806 2.331 1.00 91.38 183 ASP A N 1
ATOM 1466 C CA . ASP A 1 183 ? 17.943 11.531 1.278 1.00 91.38 183 ASP A CA 1
ATOM 1467 C C . ASP A 1 183 ? 17.427 11.153 -0.123 1.00 91.38 183 ASP A C 1
ATOM 1469 O O . ASP A 1 183 ? 16.452 10.415 -0.292 1.00 91.38 183 ASP A O 1
ATOM 1473 N N . TRP A 1 184 ? 18.083 11.685 -1.155 1.00 92.88 184 TRP A N 1
ATOM 1474 C CA . TRP A 1 184 ? 17.750 11.402 -2.551 1.00 92.88 184 TRP A CA 1
ATOM 1475 C C . TRP A 1 184 ? 17.880 9.922 -2.912 1.00 92.88 184 TRP A C 1
ATOM 1477 O O . TRP A 1 184 ? 17.104 9.426 -3.730 1.00 92.88 184 TRP A O 1
ATOM 1487 N N . GLU A 1 185 ? 18.829 9.211 -2.300 1.00 93.88 185 GLU A N 1
ATOM 1488 C CA . GLU A 1 185 ? 18.994 7.780 -2.524 1.00 93.88 185 GLU A CA 1
ATOM 1489 C C . GLU A 1 185 ? 17.806 7.019 -1.940 1.00 93.88 185 GLU A C 1
ATOM 1491 O O . GLU A 1 185 ? 17.149 6.268 -2.660 1.00 93.88 185 GLU A O 1
ATOM 1496 N N . ASN A 1 186 ? 17.454 7.274 -0.677 1.00 94.50 186 ASN A N 1
ATOM 1497 C CA . ASN A 1 186 ? 16.286 6.668 -0.046 1.00 94.50 186 ASN A CA 1
ATOM 1498 C C . ASN A 1 186 ? 15.002 6.970 -0.827 1.00 94.50 186 ASN A C 1
ATOM 1500 O O . ASN A 1 186 ? 14.155 6.093 -0.994 1.00 94.50 186 ASN A O 1
ATOM 1504 N N . ARG A 1 187 ? 14.875 8.189 -1.364 1.00 94.75 187 ARG A N 1
ATOM 1505 C CA . ARG A 1 187 ? 13.741 8.562 -2.208 1.00 94.75 187 ARG A CA 1
ATOM 1506 C C . ARG A 1 187 ? 13.657 7.707 -3.470 1.00 94.75 187 ARG A C 1
ATOM 1508 O O . ARG A 1 187 ? 12.595 7.156 -3.748 1.00 94.75 187 ARG A O 1
ATOM 1515 N N . LEU A 1 188 ? 14.762 7.544 -4.195 1.00 94.88 188 LEU A N 1
ATOM 1516 C CA . LEU A 1 188 ? 14.813 6.659 -5.359 1.00 94.88 188 LEU A CA 1
ATOM 1517 C C . LEU A 1 188 ? 14.508 5.208 -4.964 1.00 94.88 188 LEU A C 1
ATOM 1519 O O . LEU A 1 188 ? 13.759 4.523 -5.661 1.00 94.88 188 LEU A O 1
ATOM 1523 N N . LYS A 1 189 ? 15.032 4.744 -3.822 1.00 96.38 189 LYS A N 1
ATOM 1524 C CA . LYS A 1 189 ? 14.738 3.403 -3.312 1.00 96.38 189 LYS A CA 1
ATOM 1525 C C . LYS A 1 189 ? 13.246 3.216 -3.036 1.00 96.38 189 LYS A C 1
ATOM 1527 O O . LYS A 1 189 ? 12.714 2.165 -3.386 1.00 96.38 189 LYS A O 1
ATOM 1532 N N . GLN A 1 190 ? 12.562 4.214 -2.475 1.00 97.31 190 GLN A N 1
ATOM 1533 C CA . GLN A 1 190 ? 11.107 4.192 -2.303 1.00 97.31 190 GLN A CA 1
ATOM 1534 C C . GLN A 1 190 ? 10.376 4.149 -3.651 1.00 97.31 190 GLN A C 1
ATOM 1536 O O . GLN A 1 190 ? 9.419 3.399 -3.795 1.00 97.31 190 GLN A O 1
ATOM 1541 N N . GLU A 1 191 ? 10.804 4.912 -4.655 1.00 97.00 191 GLU A N 1
ATOM 1542 C CA . GLU A 1 191 ? 10.155 4.903 -5.976 1.00 97.00 191 GLU A CA 1
ATOM 1543 C C . GLU A 1 191 ? 10.334 3.551 -6.693 1.00 97.00 191 GLU A C 1
ATOM 1545 O O . GLU A 1 191 ? 9.381 3.036 -7.285 1.00 97.00 191 GLU A O 1
ATOM 1550 N N . ILE A 1 192 ? 11.512 2.921 -6.573 1.00 97.56 192 ILE A N 1
ATOM 1551 C CA . ILE A 1 192 ? 11.766 1.545 -7.046 1.00 97.56 192 ILE A CA 1
ATOM 1552 C C . ILE A 1 192 ? 10.836 0.566 -6.331 1.00 97.56 192 ILE A C 1
ATOM 1554 O O . ILE A 1 192 ? 10.157 -0.233 -6.980 1.00 97.56 192 ILE A O 1
ATOM 1558 N N . LEU A 1 193 ? 10.763 0.655 -5.002 1.00 98.31 193 LEU A N 1
ATOM 1559 C CA . LEU A 1 193 ? 9.926 -0.222 -4.194 1.00 98.31 193 LEU A CA 1
ATOM 1560 C C . LEU A 1 193 ? 8.437 -0.068 -4.538 1.00 98.31 193 LEU A C 1
ATOM 1562 O O . LEU A 1 193 ? 7.737 -1.067 -4.679 1.00 98.31 193 LEU A O 1
ATOM 1566 N N . LEU A 1 194 ? 7.954 1.164 -4.717 1.00 98.31 194 LEU A N 1
ATOM 1567 C CA . LEU A 1 194 ? 6.552 1.437 -5.035 1.00 98.31 194 LEU A CA 1
ATOM 1568 C C . LEU A 1 194 ? 6.208 0.930 -6.436 1.00 98.31 194 LEU A C 1
ATOM 1570 O O . LEU A 1 194 ? 5.215 0.227 -6.609 1.00 98.31 194 LEU A O 1
ATOM 1574 N N . GLY A 1 195 ? 7.026 1.283 -7.430 1.00 97.88 195 GLY A N 1
ATOM 1575 C CA . GLY A 1 195 ? 6.743 0.971 -8.825 1.00 97.88 195 GLY A CA 1
ATOM 1576 C C . GLY A 1 195 ? 7.033 -0.482 -9.184 1.00 97.88 195 GLY A C 1
ATOM 1577 O O . GLY A 1 195 ? 6.123 -1.226 -9.548 1.00 97.88 195 GLY A O 1
ATOM 1578 N N . ILE A 1 196 ? 8.294 -0.902 -9.069 1.00 98.06 196 ILE A N 1
ATOM 1579 C CA . ILE A 1 196 ? 8.713 -2.269 -9.404 1.00 98.06 196 ILE A CA 1
ATOM 1580 C C . ILE A 1 196 ? 8.207 -3.239 -8.338 1.00 98.06 196 ILE A C 1
ATOM 1582 O O . ILE A 1 196 ? 7.525 -4.210 -8.669 1.00 98.06 196 ILE A O 1
ATOM 1586 N N . GLY A 1 197 ? 8.484 -2.959 -7.061 1.00 98.25 197 GLY A N 1
ATOM 1587 C CA . GLY A 1 197 ? 8.077 -3.836 -5.962 1.00 98.25 197 GLY A CA 1
ATOM 1588 C C . GLY A 1 197 ? 6.561 -4.001 -5.866 1.00 98.25 197 GLY A C 1
ATOM 1589 O O . GLY A 1 197 ? 6.074 -5.121 -5.726 1.00 98.25 197 GLY A O 1
ATOM 1590 N N . GLY A 1 198 ? 5.797 -2.923 -6.051 1.00 98.25 198 GLY A N 1
ATOM 1591 C CA . GLY A 1 198 ? 4.339 -2.998 -6.086 1.00 98.25 198 GLY A CA 1
ATOM 1592 C C . GLY A 1 198 ? 3.801 -3.826 -7.260 1.00 98.25 198 GLY A C 1
ATOM 1593 O O . GLY A 1 198 ? 2.894 -4.633 -7.071 1.00 98.25 198 GLY A O 1
ATOM 1594 N N . MET A 1 199 ? 4.394 -3.727 -8.454 1.00 98.12 199 MET A N 1
ATOM 1595 C CA . MET A 1 199 ? 4.017 -4.578 -9.593 1.00 98.12 199 MET A CA 1
ATOM 1596 C C . MET A 1 199 ? 4.370 -6.058 -9.380 1.00 98.12 199 MET A C 1
ATOM 1598 O O . MET A 1 199 ? 3.586 -6.935 -9.750 1.00 98.12 199 MET A O 1
ATOM 1602 N N . LEU A 1 200 ? 5.524 -6.349 -8.772 1.00 98.06 200 LEU A N 1
ATOM 1603 C CA . LEU A 1 200 ? 5.922 -7.714 -8.411 1.00 98.06 200 LEU A CA 1
ATOM 1604 C C . LEU A 1 200 ? 4.998 -8.306 -7.340 1.00 98.06 200 LEU A C 1
ATOM 1606 O O . LEU A 1 200 ? 4.606 -9.466 -7.444 1.00 98.06 200 LEU A O 1
ATOM 1610 N N . MET A 1 201 ? 4.581 -7.495 -6.370 1.00 98.31 201 MET A N 1
ATOM 1611 C CA . MET A 1 201 ? 3.601 -7.868 -5.352 1.00 98.31 201 MET A CA 1
ATOM 1612 C C . MET A 1 201 ? 2.240 -8.209 -5.970 1.00 98.31 201 MET A C 1
ATOM 1614 O O . MET A 1 201 ? 1.697 -9.275 -5.687 1.00 98.31 201 MET A O 1
ATOM 1618 N N . LEU A 1 202 ? 1.718 -7.372 -6.876 1.00 98.06 202 LEU A N 1
ATOM 1619 C CA . LEU A 1 202 ? 0.472 -7.677 -7.591 1.00 98.06 202 LEU A CA 1
ATOM 1620 C C . LEU A 1 202 ? 0.581 -8.986 -8.385 1.00 98.06 202 LEU A C 1
ATOM 1622 O O . LEU A 1 202 ? -0.339 -9.802 -8.346 1.00 98.06 202 LEU A O 1
ATOM 1626 N N . LYS A 1 203 ? 1.722 -9.225 -9.049 1.00 96.69 203 LYS A N 1
ATOM 1627 C CA . LYS A 1 203 ? 1.991 -10.482 -9.761 1.00 96.69 203 LYS A CA 1
ATOM 1628 C C . LYS A 1 203 ? 1.993 -11.687 -8.816 1.00 96.69 203 LYS A C 1
ATOM 1630 O O . LYS A 1 203 ? 1.360 -12.689 -9.138 1.00 96.69 203 LYS A O 1
ATOM 1635 N N . ALA A 1 204 ? 2.656 -11.588 -7.663 1.00 96.62 204 ALA A N 1
ATOM 1636 C CA . ALA A 1 204 ? 2.697 -12.653 -6.658 1.00 96.62 204 ALA A CA 1
ATOM 1637 C C . ALA A 1 204 ? 1.304 -12.973 -6.086 1.00 96.62 204 ALA A C 1
ATOM 1639 O O . ALA A 1 204 ? 0.998 -14.130 -5.814 1.00 96.62 204 ALA A O 1
ATOM 1640 N N . LEU A 1 205 ? 0.436 -11.964 -5.973 1.00 96.62 205 LEU A N 1
ATOM 1641 C CA . LEU A 1 205 ? -0.956 -12.115 -5.539 1.00 96.62 205 LEU A CA 1
ATOM 1642 C C . LEU A 1 205 ? -1.912 -12.572 -6.653 1.00 96.62 205 LEU A C 1
ATOM 1644 O O . LEU A 1 205 ? -3.100 -12.758 -6.395 1.00 96.62 205 LEU A O 1
ATOM 1648 N N . GLY A 1 206 ? -1.436 -12.715 -7.894 1.00 96.31 206 GLY A N 1
ATOM 1649 C CA . GLY A 1 206 ? -2.287 -13.021 -9.046 1.00 96.31 206 GLY A CA 1
ATOM 1650 C C . GLY A 1 206 ? -3.271 -11.898 -9.401 1.00 96.31 206 GLY A C 1
ATOM 1651 O O . GLY A 1 206 ? -4.286 -12.148 -10.050 1.00 96.31 206 GLY A O 1
ATOM 1652 N N . ILE A 1 207 ? -2.996 -10.662 -8.976 1.00 96.50 207 ILE A N 1
ATOM 1653 C CA . ILE A 1 207 ? -3.858 -9.505 -9.216 1.00 96.50 207 ILE A CA 1
ATOM 1654 C C . ILE A 1 207 ? -3.461 -8.847 -10.536 1.00 96.50 207 ILE A C 1
ATOM 1656 O O . ILE A 1 207 ? -2.370 -8.295 -10.685 1.00 96.50 207 ILE A O 1
ATOM 1660 N N . LYS A 1 208 ? -4.395 -8.851 -11.486 1.00 95.06 208 LYS A N 1
ATOM 1661 C CA . LYS A 1 208 ? -4.312 -8.102 -12.742 1.00 95.06 208 LYS A CA 1
ATOM 1662 C C . LYS A 1 208 ? -5.426 -7.061 -12.777 1.00 95.06 208 LYS A C 1
ATOM 1664 O O . LYS A 1 208 ? -6.542 -7.354 -12.352 1.00 95.06 208 LYS A O 1
ATOM 1669 N N . LYS A 1 209 ? -5.107 -5.861 -13.259 1.00 95.50 209 LYS A N 1
ATOM 1670 C CA . LYS A 1 209 ? -6.053 -4.749 -13.410 1.00 95.50 209 LYS A CA 1
ATOM 1671 C C . LYS A 1 209 ? -6.001 -4.202 -14.828 1.00 95.50 209 LYS A C 1
ATOM 1673 O O . LYS A 1 209 ? -5.007 -4.403 -15.529 1.00 95.50 209 LYS A O 1
ATOM 1678 N N . ASP A 1 210 ? -7.068 -3.527 -15.230 1.00 95.06 210 ASP A N 1
ATOM 1679 C CA . ASP A 1 210 ? -7.156 -2.886 -16.542 1.00 95.06 210 ASP A CA 1
ATOM 1680 C C . ASP A 1 210 ? -6.338 -1.592 -16.563 1.00 95.06 210 ASP A C 1
ATOM 1682 O O . ASP A 1 210 ? -5.633 -1.316 -17.529 1.00 95.06 210 ASP A O 1
ATOM 1686 N N . ILE A 1 211 ? -6.387 -0.827 -15.467 1.00 95.38 211 ILE A N 1
ATOM 1687 C CA . ILE A 1 211 ? -5.733 0.477 -15.336 1.00 95.38 211 ILE A CA 1
ATOM 1688 C C . ILE A 1 211 ? -4.759 0.462 -14.158 1.00 95.38 211 ILE A C 1
ATOM 1690 O O . ILE A 1 211 ? -5.097 0.038 -13.053 1.00 95.38 211 ILE A O 1
ATOM 1694 N N . TYR A 1 212 ? -3.559 0.995 -14.380 1.00 96.31 212 TYR A N 1
ATOM 1695 C CA . TYR A 1 212 ? -2.543 1.206 -13.349 1.00 96.31 212 TYR A CA 1
ATOM 1696 C C . TYR A 1 212 ? -2.361 2.710 -13.147 1.00 96.31 212 TYR A C 1
ATOM 1698 O O . TYR A 1 212 ? -1.692 3.380 -13.932 1.00 96.31 212 TYR A O 1
ATOM 1706 N N . HIS A 1 213 ? -3.010 3.252 -12.120 1.00 96.50 213 HIS A N 1
ATOM 1707 C CA . HIS A 1 213 ? -3.015 4.680 -11.845 1.00 96.50 213 HIS A CA 1
ATOM 1708 C C . HIS A 1 213 ? -1.794 5.073 -11.010 1.00 96.50 213 HIS A C 1
ATOM 1710 O O . HIS A 1 213 ? -1.612 4.594 -9.888 1.00 96.50 213 HIS A O 1
ATOM 1716 N N . CYS A 1 214 ? -0.979 5.971 -11.558 1.00 95.44 214 CYS A N 1
ATOM 1717 C CA . CYS A 1 214 ? 0.153 6.571 -10.865 1.00 95.44 214 CYS A CA 1
ATOM 1718 C C . CYS A 1 214 ? -0.307 7.854 -10.171 1.00 95.44 214 CYS A C 1
ATOM 1720 O O . CYS A 1 214 ? -0.583 8.837 -10.857 1.00 95.44 214 CYS A O 1
ATOM 1722 N N . ASN A 1 215 ? -0.362 7.855 -8.837 1.00 93.50 215 ASN A N 1
ATOM 1723 C CA . ASN A 1 215 ? -0.504 9.093 -8.082 1.00 93.50 215 ASN A CA 1
ATOM 1724 C C . ASN A 1 215 ? 0.855 9.804 -8.086 1.00 93.50 215 ASN A C 1
ATOM 1726 O O . ASN A 1 215 ? 1.768 9.460 -7.327 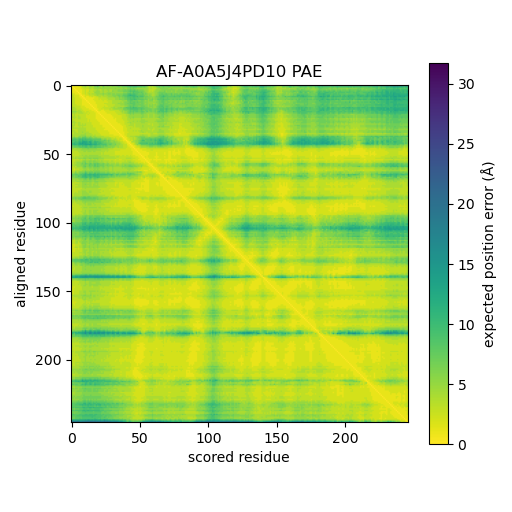1.00 93.50 215 ASN A O 1
ATOM 1730 N N . GLU A 1 216 ? 0.977 10.774 -8.981 1.00 89.69 216 GLU A N 1
ATOM 1731 C CA . GLU A 1 216 ? 2.159 11.585 -9.238 1.00 89.69 216 GLU A CA 1
ATOM 1732 C C . GLU A 1 216 ? 3.374 10.783 -9.748 1.00 89.69 216 GLU A C 1
ATOM 1734 O O . GLU A 1 216 ? 3.317 9.580 -10.021 1.00 89.69 216 GLU A O 1
ATOM 1739 N N . GLY A 1 217 ? 4.508 11.468 -9.940 1.00 90.12 217 GLY A N 1
ATOM 1740 C CA . GLY A 1 217 ? 5.723 10.878 -10.520 1.00 90.12 217 GLY A CA 1
ATOM 1741 C C . GLY A 1 217 ? 6.353 9.751 -9.689 1.00 90.12 217 GLY A C 1
ATOM 1742 O O . GLY A 1 217 ? 7.168 8.995 -10.207 1.00 90.12 217 GLY A O 1
ATOM 1743 N N . HIS A 1 218 ? 5.952 9.589 -8.426 1.00 90.75 218 HIS A N 1
ATOM 1744 C CA . HIS A 1 218 ? 6.522 8.606 -7.494 1.00 90.75 218 HIS A CA 1
ATOM 1745 C C . HIS A 1 218 ? 6.278 7.157 -7.904 1.00 90.75 218 HIS A C 1
ATOM 1747 O O . HIS A 1 218 ? 7.037 6.261 -7.544 1.00 90.75 218 HIS A O 1
ATOM 1753 N N . ALA A 1 219 ? 5.208 6.934 -8.660 1.00 92.00 219 ALA A N 1
ATOM 1754 C CA . ALA A 1 219 ? 4.808 5.631 -9.158 1.00 92.00 219 ALA A CA 1
ATOM 1755 C C . ALA A 1 219 ? 5.279 5.383 -10.607 1.00 92.00 219 ALA A C 1
ATOM 1757 O O . ALA A 1 219 ? 4.942 4.361 -11.199 1.00 92.00 219 ALA A O 1
ATOM 1758 N N . ALA A 1 220 ? 6.086 6.273 -11.199 1.00 94.12 220 ALA A N 1
ATOM 1759 C CA . ALA A 1 220 ? 6.450 6.201 -12.618 1.00 94.12 220 ALA A CA 1
ATOM 1760 C C . ALA A 1 220 ? 7.156 4.891 -13.022 1.00 94.12 220 ALA A C 1
ATOM 1762 O O . ALA A 1 220 ? 7.012 4.438 -14.161 1.00 94.12 220 ALA A O 1
ATOM 1763 N N . LEU A 1 221 ? 7.876 4.245 -12.094 1.00 96.62 221 LEU A N 1
ATOM 1764 C CA . LEU A 1 221 ? 8.573 2.977 -12.344 1.00 96.62 221 LEU A CA 1
ATOM 1765 C C . LEU A 1 221 ? 7.633 1.774 -12.551 1.00 96.62 221 LEU A C 1
ATOM 1767 O O . LEU A 1 221 ? 8.088 0.735 -13.033 1.00 96.62 221 LEU A O 1
ATOM 1771 N N . ILE A 1 222 ? 6.324 1.924 -12.309 1.00 96.19 222 ILE A N 1
ATOM 1772 C CA . ILE A 1 222 ? 5.300 0.963 -12.760 1.00 96.19 222 ILE A CA 1
ATOM 1773 C C . ILE A 1 222 ? 5.423 0.727 -14.262 1.00 96.19 222 ILE A C 1
ATOM 1775 O O . ILE A 1 222 ? 5.403 -0.415 -14.717 1.00 96.19 222 ILE A O 1
ATOM 1779 N N . ASN A 1 223 ? 5.579 1.804 -15.035 1.00 95.50 223 ASN A N 1
ATOM 1780 C CA . ASN A 1 223 ? 5.614 1.738 -16.492 1.00 95.50 223 ASN A CA 1
ATOM 1781 C C . ASN A 1 223 ? 6.817 0.927 -16.978 1.00 95.50 223 ASN A C 1
ATOM 1783 O O . ASN A 1 223 ? 6.678 0.099 -17.874 1.00 95.50 223 ASN A O 1
ATOM 1787 N N . VAL A 1 224 ? 7.974 1.096 -16.331 1.00 95.19 224 VAL A N 1
ATOM 1788 C CA . VAL A 1 224 ? 9.182 0.317 -16.629 1.00 95.19 224 VAL A CA 1
ATOM 1789 C C . VAL A 1 224 ? 8.941 -1.166 -16.353 1.00 95.19 224 VAL A C 1
ATOM 1791 O O . VAL A 1 224 ? 9.178 -1.996 -17.229 1.00 95.19 224 VAL A O 1
ATOM 1794 N N . GLN A 1 225 ? 8.397 -1.510 -15.181 1.00 96.50 225 GLN A N 1
ATOM 1795 C CA . GLN A 1 225 ? 8.128 -2.910 -14.849 1.00 96.50 225 GLN A CA 1
ATOM 1796 C C . GLN A 1 225 ? 7.075 -3.538 -15.772 1.00 96.50 225 GLN A C 1
ATOM 1798 O O . GLN A 1 225 ? 7.204 -4.704 -16.145 1.00 96.50 225 GLN A O 1
ATOM 1803 N N . ARG A 1 226 ? 6.048 -2.781 -16.182 1.00 95.50 226 ARG A N 1
ATOM 1804 C CA . ARG A 1 226 ? 5.050 -3.250 -17.155 1.00 95.50 226 ARG A CA 1
ATOM 1805 C C . ARG A 1 226 ? 5.681 -3.535 -18.520 1.00 95.50 226 ARG A C 1
ATOM 1807 O O . ARG A 1 226 ? 5.395 -4.587 -19.082 1.00 95.50 226 ARG A O 1
ATOM 1814 N N . ILE A 1 227 ? 6.573 -2.670 -19.016 1.00 96.69 227 ILE A N 1
ATOM 1815 C CA . ILE A 1 227 ? 7.327 -2.930 -20.256 1.00 96.69 227 ILE A CA 1
ATOM 1816 C C . ILE A 1 227 ? 8.138 -4.224 -20.119 1.00 96.69 227 ILE A C 1
ATOM 1818 O O . ILE A 1 227 ? 8.037 -5.096 -20.981 1.00 96.69 227 ILE A O 1
ATOM 1822 N N . CYS A 1 228 ? 8.886 -4.388 -19.022 1.00 95.44 228 CYS A N 1
ATOM 1823 C CA . CYS A 1 228 ? 9.658 -5.607 -18.762 1.00 95.44 228 CYS A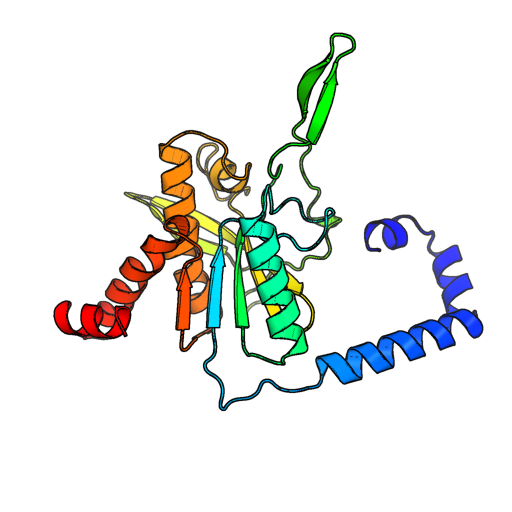 CA 1
ATOM 1824 C C . CYS A 1 228 ? 8.778 -6.865 -18.765 1.00 95.44 228 CYS A C 1
ATOM 1826 O O . CYS A 1 228 ? 9.167 -7.879 -19.343 1.00 95.44 228 CYS A O 1
ATOM 1828 N N . ASN A 1 229 ? 7.586 -6.800 -18.162 1.00 94.44 229 ASN A N 1
ATOM 1829 C CA . ASN A 1 229 ? 6.642 -7.918 -18.145 1.00 94.44 229 ASN A CA 1
ATOM 1830 C C . ASN A 1 229 ? 6.178 -8.288 -19.563 1.00 94.44 229 ASN A C 1
ATOM 1832 O O . ASN A 1 229 ? 6.256 -9.453 -19.936 1.00 94.44 229 ASN A O 1
ATOM 1836 N N . TYR A 1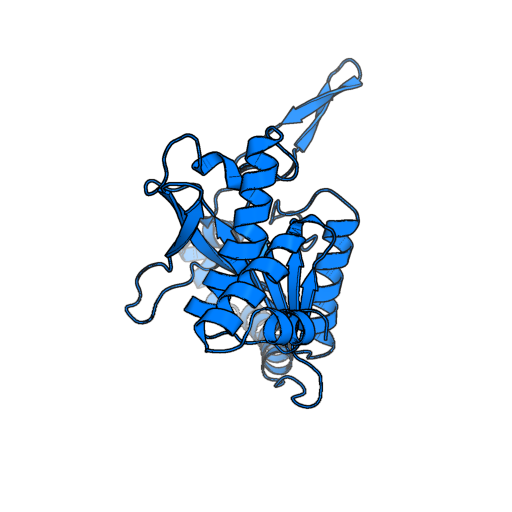 230 ? 5.762 -7.310 -20.371 1.00 95.88 230 TYR A N 1
ATOM 1837 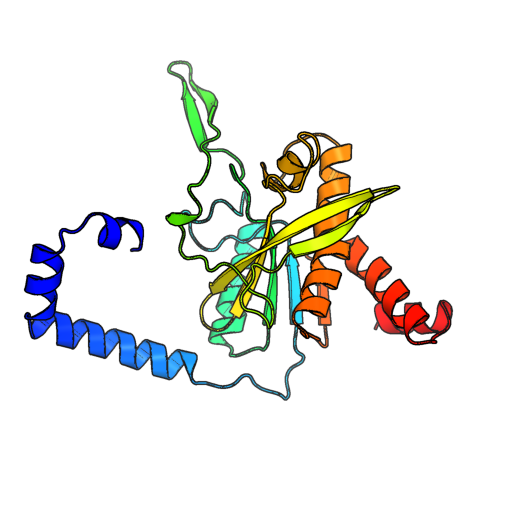C CA . TYR A 1 230 ? 5.307 -7.557 -21.744 1.00 95.88 230 TYR A CA 1
ATOM 1838 C C . TYR A 1 230 ? 6.412 -8.097 -22.656 1.00 95.88 230 TYR A C 1
ATOM 1840 O O . TYR A 1 230 ? 6.168 -8.990 -23.467 1.00 95.88 230 TYR A O 1
ATOM 1848 N N . VAL A 1 231 ? 7.639 -7.593 -22.508 1.00 97.31 231 VAL A N 1
ATOM 1849 C CA . VAL A 1 231 ? 8.793 -8.117 -23.250 1.00 97.31 231 VAL A CA 1
ATOM 1850 C C . VAL A 1 231 ? 9.100 -9.557 -22.833 1.00 97.31 231 VAL A C 1
ATOM 1852 O O . VAL A 1 231 ? 9.352 -10.403 -23.689 1.00 97.31 231 VAL A O 1
ATOM 1855 N N . ALA A 1 232 ? 9.015 -9.875 -21.538 1.00 94.69 232 ALA A N 1
ATOM 1856 C CA . ALA A 1 232 ? 9.179 -11.243 -21.046 1.00 94.69 232 ALA A CA 1
ATOM 1857 C C . ALA A 1 232 ? 8.065 -12.196 -21.528 1.00 94.69 232 ALA A C 1
ATOM 1859 O O . ALA A 1 232 ? 8.300 -13.395 -21.659 1.00 94.69 232 ALA A O 1
ATOM 1860 N N . GLU A 1 233 ? 6.874 -11.671 -21.827 1.00 94.88 233 GLU A N 1
ATOM 1861 C CA . GLU A 1 233 ? 5.759 -12.403 -22.448 1.00 94.88 233 GLU A CA 1
ATOM 1862 C C . GLU A 1 233 ? 5.913 -12.568 -23.975 1.00 94.88 233 GLU A C 1
ATOM 1864 O O . GLU A 1 233 ? 5.095 -13.234 -24.610 1.00 94.88 233 GLU A O 1
ATOM 1869 N N . GLY A 1 234 ? 6.978 -12.016 -24.571 1.00 96.44 234 GLY A N 1
ATOM 1870 C CA . GLY A 1 234 ? 7.345 -12.215 -25.976 1.00 96.44 234 GLY A CA 1
ATOM 1871 C C . GLY A 1 234 ? 7.012 -11.051 -26.911 1.00 96.44 234 GLY A C 1
ATOM 1872 O O . GLY A 1 234 ? 7.200 -11.187 -28.121 1.00 96.44 234 GLY A O 1
ATOM 1873 N N . LEU A 1 235 ? 6.536 -9.915 -26.391 1.00 97.00 235 LEU A N 1
ATOM 1874 C CA . LEU A 1 235 ? 6.340 -8.709 -27.199 1.00 97.00 235 LEU A CA 1
ATOM 1875 C C . LEU A 1 235 ? 7.666 -7.996 -27.480 1.00 97.00 235 LEU A C 1
ATOM 1877 O O . LEU A 1 235 ? 8.621 -8.069 -26.706 1.00 97.00 235 LEU A O 1
ATOM 1881 N N . THR A 1 236 ? 7.722 -7.251 -28.584 1.00 97.69 236 THR A N 1
ATOM 1882 C CA . THR A 1 236 ? 8.833 -6.320 -28.806 1.00 97.69 236 THR A CA 1
ATOM 1883 C C . THR A 1 236 ? 8.717 -5.122 -27.864 1.00 97.69 236 THR A C 1
ATOM 1885 O O . THR A 1 236 ? 7.636 -4.794 -27.373 1.00 97.69 236 THR A O 1
ATOM 1888 N N . TYR A 1 237 ? 9.831 -4.425 -27.638 1.00 96.56 237 TYR A N 1
ATOM 1889 C CA . TYR A 1 237 ? 9.837 -3.192 -26.848 1.00 96.56 237 TYR A CA 1
ATOM 1890 C C . TYR A 1 237 ? 8.831 -2.151 -27.372 1.00 96.56 237 TYR A C 1
ATOM 1892 O O . TYR A 1 237 ? 8.090 -1.567 -26.585 1.00 96.56 237 TYR A O 1
ATOM 1900 N N . ASP A 1 238 ? 8.746 -1.980 -28.695 1.00 96.81 238 ASP A N 1
ATOM 1901 C CA . ASP A 1 238 ? 7.823 -1.023 -29.315 1.00 96.81 238 ASP A CA 1
ATOM 1902 C C . ASP A 1 238 ? 6.356 -1.404 -29.066 1.00 96.81 238 ASP A C 1
ATOM 1904 O O . ASP A 1 238 ? 5.544 -0.549 -28.722 1.00 96.81 238 ASP A O 1
ATOM 1908 N N . GLN A 1 239 ? 6.016 -2.696 -29.156 1.00 96.31 239 GLN A N 1
ATOM 1909 C CA . GLN A 1 239 ? 4.674 -3.190 -28.823 1.00 96.31 239 GLN A CA 1
ATOM 1910 C C . GLN A 1 239 ? 4.350 -2.990 -27.337 1.00 96.31 239 GLN A C 1
ATOM 1912 O O . GLN A 1 239 ? 3.249 -2.561 -26.993 1.00 96.31 239 GLN A O 1
ATOM 1917 N N . ALA A 1 240 ? 5.310 -3.281 -26.455 1.00 95.81 240 ALA A N 1
ATOM 1918 C CA . ALA A 1 240 ? 5.152 -3.122 -25.015 1.00 95.81 240 ALA A CA 1
ATOM 1919 C C . ALA A 1 240 ? 4.921 -1.655 -24.618 1.00 95.81 240 ALA A C 1
ATOM 1921 O O . ALA A 1 240 ? 4.084 -1.382 -23.759 1.00 95.81 240 ALA A O 1
ATOM 1922 N N . ILE A 1 241 ? 5.612 -0.706 -25.260 1.00 95.44 241 ILE A N 1
ATOM 1923 C CA . ILE A 1 241 ? 5.396 0.728 -25.033 1.00 95.44 241 ILE A CA 1
ATOM 1924 C C . ILE A 1 241 ? 3.971 1.144 -25.381 1.00 95.44 241 ILE A C 1
ATOM 1926 O O . ILE A 1 241 ? 3.343 1.850 -24.592 1.00 95.44 241 ILE A O 1
ATOM 1930 N N . GLU A 1 242 ? 3.455 0.719 -26.534 1.00 94.94 242 GLU A N 1
ATOM 1931 C CA . GLU A 1 242 ? 2.111 1.113 -26.963 1.00 94.94 242 GLU A CA 1
ATOM 1932 C C . GLU A 1 242 ? 1.039 0.577 -26.003 1.00 94.94 242 GLU A C 1
ATOM 1934 O O . GLU A 1 242 ? 0.104 1.299 -25.666 1.00 94.94 242 GLU A O 1
ATOM 1939 N N . LEU A 1 243 ? 1.223 -0.631 -25.458 1.00 92.06 243 LEU A N 1
ATOM 1940 C CA . LEU A 1 243 ? 0.332 -1.193 -24.432 1.00 92.06 243 LEU A CA 1
ATOM 1941 C C . LEU A 1 243 ? 0.439 -0.516 -23.061 1.00 92.06 243 LEU A C 1
ATOM 1943 O O . LEU A 1 243 ? -0.515 -0.549 -22.289 1.00 92.06 243 LEU A O 1
ATOM 1947 N N . VAL A 1 244 ? 1.600 0.036 -22.711 1.00 91.81 244 VAL A N 1
ATOM 1948 C CA . VAL A 1 244 ? 1.776 0.762 -21.442 1.00 91.81 244 VAL A CA 1
ATOM 1949 C C . VAL A 1 244 ? 1.242 2.191 -21.531 1.00 91.81 244 VAL A C 1
ATOM 1951 O O . VAL A 1 244 ? 0.824 2.735 -20.513 1.00 91.81 244 VAL A O 1
ATOM 1954 N N . ARG A 1 245 ? 1.246 2.785 -22.731 1.00 88.56 245 ARG A N 1
ATOM 1955 C CA . ARG A 1 245 ? 0.670 4.111 -23.007 1.00 88.56 245 ARG A CA 1
ATOM 1956 C C . ARG A 1 245 ? -0.857 4.110 -23.069 1.00 88.56 245 ARG A C 1
ATOM 1958 O O . ARG A 1 245 ? -1.446 5.140 -22.748 1.00 88.56 245 ARG A O 1
ATOM 1965 N N . ALA A 1 246 ? -1.447 3.014 -23.547 1.00 75.38 246 ALA A N 1
ATOM 1966 C CA . ALA A 1 246 ? -2.892 2.800 -23.608 1.00 75.38 246 ALA A CA 1
ATOM 1967 C C . ALA A 1 246 ? -3.489 2.562 -22.213 1.00 75.38 246 ALA A C 1
ATOM 1969 O O . ALA A 1 246 ? -4.610 3.071 -21.990 1.00 75.38 246 ALA A O 1
#

Organism: NCBI:txid433724

Mean predicted aligned error: 4.33 Å

Radius of gyration: 20.28 Å; Cα contacts (8 Å, |Δi|>4): 412; chains: 1; bounding box: 52×52×62 Å

Foldseek 3Di:
DLVVVVPDDPVRVVVLVPDPVNVVVVCVVVVVLCVLQVDAADPVDFAEEEFDQAADADPLQLRDDDDLNPVNNVVQLVCSNNRHRYEYEHARAQFRAFDWDADPVRDTDTHGDGRDPSSDQKDFDAAPVRHFDWFFQDDDDGTQIWTWMWDCNSNYIYIHTARLDPVDDPVLNCLRHYRVDDDPVSLVSVLSCRQRVRVSVCVSVVHDTPYYHYSPPSNVNVLVNQLVVVVVVPDDSVVSNVSSVD

Solvent-accessible surface area (backbone atoms only — not comparable to full-atom values): 13404 Å² total; per-residue (Å²): 106,64,59,57,62,73,69,52,51,71,68,57,52,57,56,50,76,69,35,64,75,52,52,50,54,48,50,56,53,48,51,56,48,49,63,60,62,67,60,75,55,51,84,89,52,80,28,33,37,40,31,32,83,33,37,39,77,51,87,88,54,45,28,41,85,53,68,69,11,35,50,47,22,47,51,42,49,49,32,26,76,70,37,47,49,45,35,40,37,36,48,47,36,40,35,6,55,60,48,82,45,69,46,98,86,67,45,84,42,80,42,74,61,71,62,61,67,91,56,46,89,58,43,78,39,53,47,98,86,67,47,77,33,67,40,78,26,81,50,99,93,50,67,48,47,25,38,38,33,37,35,73,44,81,74,20,47,32,38,22,38,31,24,75,46,88,87,32,57,86,84,48,21,56,48,25,29,40,57,98,45,83,52,75,64,44,45,51,51,36,26,46,44,50,8,39,31,43,52,52,42,31,56,76,70,70,57,82,59,76,39,76,45,56,54,60,77,56,25,53,41,34,56,57,46,51,33,52,51,36,36,75,74,69,42,52,69,71,57,20,49,55,63,69,74,105

Sequence (246 aa):
PVVLLKRMSYEELERLAKREDIIQKLNEVYTKFDEYMSVKPDVKRASVAYFSMEYGLNSILKIYSGGLGVLAGDYLKEASDSNVDLCGVGFLYRYGYFTQTLSMEGQQVASYEPQNFGNLPIERVTDSEGHPLVVDVPYLNYFVHANVWKVQVGRIPLYLLDTDSELNGEFDRPITHQLYGGDWENRLKQEILLGIGGMLMLKALGIKKDIYHCNEGHAALINVQRICNYVAEGLTYDQAIELVRA

pLDDT: mean 94.26, std 3.63, range [75.38, 98.75]